Protein AF-A0A421JSY2-F1 (afdb_monomer_lite)

Sequence (257 aa):
MHSVKYENLLPIARLCGLTNFTVLGCNEDKLGALLSIGLNHLPIKTLNIAFRYDIERNLSIRQLQDIFNLMNLTTLEIRFWVRSRYPDHFEQELQDVFSKLTNIKHLSLLSQNIKFGKLMSMLKPNSLHSFQLRIIKFSEVVGTISLEDILKHQEGSLRRLYWGHNKTRKGRVYSLQELDRVIKVECRDDNSQELRDDLTQIRKILRGTRFPQLRQVVLNECCYFIKRHSKENIYVVPCNTIMSTNNNNLLEYNLFV

Structure (mmCIF, N/CA/C/O backbone):
data_AF-A0A421JSY2-F1
#
_entry.id   AF-A0A421JSY2-F1
#
loop_
_atom_site.group_PDB
_atom_site.id
_atom_site.type_symbol
_atom_site.label_atom_id
_atom_site.label_alt_id
_atom_site.label_comp_id
_atom_site.label_asym_id
_atom_site.label_entity_id
_atom_site.label_seq_id
_atom_site.pdbx_PDB_ins_code
_atom_site.Cartn_x
_atom_site.Cartn_y
_atom_site.Cartn_z
_atom_site.occupancy
_atom_site.B_iso_or_equiv
_atom_site.auth_seq_id
_atom_site.auth_comp_id
_atom_site.auth_asym_id
_atom_site.auth_atom_id
_atom_site.pdbx_PDB_model_num
ATOM 1 N N . MET A 1 1 ? 11.745 -18.456 -2.855 1.00 38.53 1 MET A N 1
ATOM 2 C CA . MET A 1 1 ? 11.794 -17.117 -3.484 1.00 38.53 1 MET A CA 1
ATOM 3 C C . MET A 1 1 ? 12.947 -17.132 -4.476 1.00 38.53 1 MET A C 1
ATOM 5 O O . MET A 1 1 ? 14.089 -17.189 -4.043 1.00 38.53 1 MET A O 1
ATOM 9 N N . HIS A 1 2 ? 12.670 -17.210 -5.780 1.00 38.84 2 HIS A N 1
ATOM 10 C CA . HIS A 1 2 ? 13.726 -17.228 -6.799 1.00 38.84 2 HIS A CA 1
ATOM 11 C C . HIS A 1 2 ? 14.173 -15.790 -7.078 1.00 38.84 2 HIS A C 1
ATOM 13 O O . HIS A 1 2 ? 13.364 -14.960 -7.482 1.00 38.84 2 HIS A O 1
ATOM 19 N N . SER A 1 3 ? 15.444 -15.486 -6.812 1.00 42.28 3 SER A N 1
ATOM 20 C CA . SER A 1 3 ? 16.060 -14.214 -7.196 1.00 42.28 3 SER A CA 1
ATOM 21 C C . SER A 1 3 ? 16.607 -14.372 -8.612 1.00 42.28 3 SER A C 1
ATOM 23 O O . SER A 1 3 ? 17.568 -15.113 -8.819 1.00 42.28 3 SER A O 1
ATOM 25 N N . VAL A 1 4 ? 15.963 -13.745 -9.596 1.00 49.72 4 VAL A N 1
ATOM 26 C CA . VAL A 1 4 ? 16.423 -13.794 -10.989 1.00 49.72 4 VAL A CA 1
ATOM 27 C C . VAL A 1 4 ? 17.472 -12.702 -11.185 1.00 49.72 4 VAL A C 1
ATOM 29 O O . VAL A 1 4 ? 17.192 -11.519 -10.987 1.00 49.72 4 VAL A O 1
ATOM 32 N N . LYS A 1 5 ? 18.702 -13.099 -11.534 1.00 56.62 5 LYS A N 1
ATOM 33 C CA . LYS A 1 5 ? 19.749 -12.158 -11.954 1.00 56.62 5 LYS A CA 1
ATOM 34 C C . LYS A 1 5 ? 19.350 -11.520 -13.289 1.00 56.62 5 LYS A C 1
ATOM 36 O O . LYS A 1 5 ? 18.717 -12.170 -14.115 1.00 56.62 5 LYS A O 1
ATOM 41 N N . TYR A 1 6 ? 19.758 -10.270 -13.489 1.00 57.00 6 TYR A N 1
ATOM 42 C CA . TYR A 1 6 ? 19.435 -9.427 -14.651 1.00 57.00 6 TYR A CA 1
ATOM 43 C C . TYR A 1 6 ? 19.705 -10.092 -16.017 1.00 57.00 6 TYR A C 1
ATOM 45 O O . TYR A 1 6 ? 19.029 -9.809 -16.995 1.00 57.00 6 TYR A O 1
ATOM 53 N N . GLU A 1 7 ? 20.635 -11.042 -16.070 1.00 57.69 7 GLU A N 1
ATOM 54 C CA . GLU A 1 7 ? 21.024 -11.770 -17.284 1.00 57.69 7 GLU A CA 1
ATOM 55 C C . GLU A 1 7 ? 20.029 -12.879 -17.699 1.00 57.69 7 GLU A C 1
ATOM 57 O O . GLU A 1 7 ? 20.137 -13.421 -18.792 1.00 57.69 7 GLU A O 1
ATOM 62 N N . ASN A 1 8 ? 19.017 -13.189 -16.876 1.00 64.19 8 ASN A N 1
ATOM 63 C CA . ASN A 1 8 ? 18.051 -14.278 -17.106 1.00 64.19 8 ASN A CA 1
ATOM 64 C C . ASN A 1 8 ? 16.594 -13.787 -17.195 1.00 64.19 8 ASN A C 1
ATOM 66 O O . ASN A 1 8 ? 15.668 -14.473 -16.757 1.00 64.19 8 ASN A O 1
ATOM 70 N N . LEU A 1 9 ? 16.373 -12.587 -17.735 1.00 71.94 9 LEU A N 1
ATOM 71 C CA . LEU A 1 9 ? 15.044 -11.970 -17.797 1.00 71.94 9 LEU A CA 1
ATOM 72 C C . LEU A 1 9 ? 14.119 -12.592 -18.863 1.00 71.94 9 LEU A C 1
ATOM 74 O O . LEU A 1 9 ? 12.922 -12.721 -18.623 1.00 71.94 9 LEU A O 1
ATOM 78 N N . LEU A 1 10 ? 14.651 -13.052 -20.003 1.00 75.88 10 LEU A N 1
ATOM 79 C CA . LEU A 1 10 ? 13.844 -13.624 -21.097 1.00 75.88 10 LEU A CA 1
ATOM 80 C C . LEU A 1 10 ? 13.043 -14.886 -20.708 1.00 75.88 10 LEU A C 1
ATOM 82 O O . LEU A 1 10 ? 11.868 -14.973 -21.070 1.00 75.88 10 LEU A O 1
ATOM 86 N N . PRO A 1 11 ? 13.590 -15.850 -19.938 1.00 83.25 11 PRO A N 1
ATOM 87 C CA . PRO A 1 11 ? 12.810 -16.981 -19.433 1.00 83.25 11 PRO A CA 1
ATOM 88 C C . PRO A 1 11 ? 11.578 -16.591 -18.602 1.00 83.25 11 PRO A C 1
ATOM 90 O O . PRO A 1 11 ? 10.624 -17.367 -18.553 1.00 83.25 11 PRO A O 1
ATOM 93 N N . ILE A 1 12 ? 11.558 -15.403 -17.980 1.00 83.06 12 ILE A N 1
ATOM 94 C CA . ILE A 1 12 ? 10.437 -14.944 -17.142 1.00 83.06 12 ILE A CA 1
ATOM 95 C C . ILE A 1 12 ? 9.153 -14.816 -17.964 1.00 83.06 12 ILE A C 1
ATOM 97 O O . ILE A 1 12 ? 8.088 -15.181 -17.471 1.00 83.06 12 ILE A O 1
ATOM 101 N N . ALA A 1 13 ? 9.253 -14.389 -19.228 1.00 83.19 13 ALA A N 1
ATOM 102 C CA . ALA A 1 13 ? 8.108 -14.252 -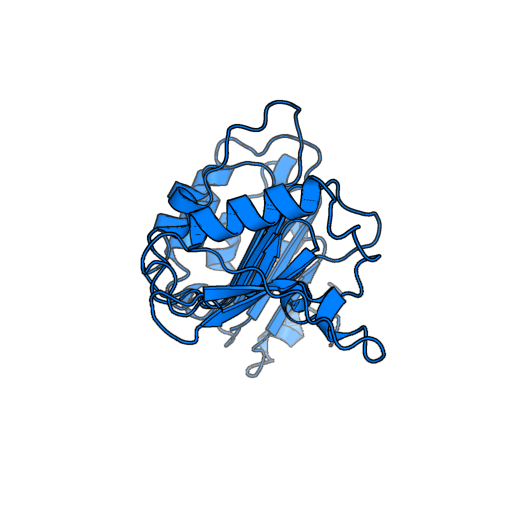20.130 1.00 83.19 13 ALA A CA 1
ATOM 103 C C . ALA A 1 13 ? 7.331 -15.568 -20.323 1.00 83.19 13 ALA A C 1
ATOM 105 O O . ALA A 1 13 ? 6.149 -15.560 -20.654 1.00 83.19 13 ALA A O 1
ATOM 106 N N . ARG A 1 14 ? 7.982 -16.716 -20.094 1.00 86.94 14 ARG A N 1
ATOM 107 C CA . ARG A 1 14 ? 7.380 -18.051 -20.233 1.00 86.94 14 ARG A CA 1
ATOM 108 C C . ARG A 1 14 ? 6.770 -18.578 -18.933 1.00 86.94 14 ARG A C 1
ATOM 110 O O . ARG A 1 14 ? 6.136 -19.630 -18.942 1.00 86.94 14 ARG A O 1
ATOM 117 N N . LEU A 1 15 ? 6.939 -17.873 -17.814 1.00 88.75 15 LEU A N 1
ATOM 118 C CA . LEU A 1 15 ? 6.401 -18.272 -16.515 1.00 88.75 15 LEU A CA 1
ATOM 119 C C . LEU A 1 15 ? 4.924 -17.877 -16.407 1.00 88.75 15 LEU A C 1
ATOM 121 O O . LEU A 1 15 ? 4.554 -16.989 -15.643 1.00 88.75 15 LEU A O 1
ATOM 125 N N . CYS A 1 16 ? 4.056 -18.564 -17.149 1.00 89.00 16 CYS A N 1
ATOM 126 C CA . CYS A 1 16 ? 2.616 -18.290 -17.179 1.00 89.00 16 CYS A CA 1
ATOM 127 C C . CYS A 1 16 ? 1.926 -18.398 -15.804 1.00 89.00 16 CYS A C 1
ATOM 129 O O . CYS A 1 16 ? 0.854 -17.837 -15.620 1.00 89.00 16 CYS A O 1
ATOM 131 N N . GLY A 1 17 ? 2.539 -19.070 -14.822 1.00 91.88 17 GLY A N 1
ATOM 132 C CA . GLY A 1 17 ? 2.073 -19.134 -13.431 1.00 91.88 17 GLY A CA 1
ATOM 133 C C . GLY A 1 17 ? 2.636 -18.048 -12.502 1.00 91.88 17 GLY A C 1
ATOM 134 O O . GLY A 1 17 ? 2.447 -18.131 -11.289 1.00 91.88 17 GLY A O 1
ATOM 135 N N . LEU A 1 18 ? 3.371 -17.057 -13.015 1.00 93.69 18 LEU A N 1
ATOM 136 C CA . LEU A 1 18 ? 4.039 -16.047 -12.195 1.00 93.69 18 LEU A CA 1
ATOM 137 C C . LEU A 1 18 ? 3.039 -15.040 -11.614 1.00 93.69 18 LEU A C 1
ATOM 139 O O . LEU A 1 18 ? 2.649 -14.075 -12.264 1.00 93.69 18 LEU A O 1
ATOM 143 N N . THR A 1 19 ? 2.663 -15.238 -10.351 1.00 95.88 19 THR A N 1
ATOM 144 C CA . THR A 1 19 ? 1.713 -14.358 -9.649 1.00 95.88 19 THR A CA 1
ATOM 145 C C . THR A 1 19 ? 2.369 -13.331 -8.731 1.00 95.88 19 THR A C 1
ATOM 147 O O . THR A 1 19 ? 1.710 -12.381 -8.312 1.00 95.88 19 THR A O 1
ATOM 150 N N . ASN A 1 20 ? 3.640 -13.517 -8.372 1.00 95.56 20 ASN A N 1
ATOM 151 C CA . ASN A 1 20 ? 4.366 -12.640 -7.457 1.00 95.56 20 ASN A CA 1
ATOM 152 C C . ASN A 1 20 ? 5.681 -12.215 -8.104 1.00 95.56 20 ASN A C 1
ATOM 154 O O . ASN A 1 20 ? 6.462 -13.072 -8.516 1.00 95.56 20 ASN A O 1
ATOM 158 N N . PHE A 1 21 ? 5.936 -10.912 -8.153 1.00 94.50 21 PHE A N 1
ATOM 159 C CA . PHE A 1 21 ? 7.133 -10.365 -8.772 1.00 94.50 21 PHE A CA 1
ATOM 160 C C . PHE A 1 21 ? 7.782 -9.307 -7.887 1.00 94.50 21 PHE A C 1
ATOM 162 O O . PHE A 1 21 ? 7.103 -8.443 -7.331 1.00 94.50 21 PHE A O 1
ATOM 169 N N . THR A 1 22 ? 9.107 -9.379 -7.764 1.00 92.94 22 THR A N 1
ATOM 170 C CA . THR A 1 22 ? 9.884 -8.474 -6.916 1.00 92.94 22 THR A CA 1
ATOM 171 C C . THR A 1 22 ? 11.049 -7.891 -7.697 1.00 92.94 22 THR A C 1
ATOM 173 O O . THR A 1 22 ? 11.881 -8.630 -8.216 1.00 92.94 22 THR A O 1
ATOM 176 N N . VAL A 1 23 ? 11.152 -6.564 -7.705 1.00 91.19 23 VAL A N 1
ATOM 177 C CA . VAL A 1 23 ? 12.233 -5.804 -8.333 1.00 91.19 23 VAL A CA 1
ATOM 178 C C . VAL A 1 23 ? 12.920 -4.952 -7.272 1.00 91.19 23 VAL A C 1
ATOM 180 O O . VAL A 1 23 ? 12.333 -4.029 -6.707 1.00 91.19 23 VAL A O 1
ATOM 183 N N . LEU A 1 24 ? 14.185 -5.256 -6.984 1.00 89.06 24 LEU A N 1
ATOM 184 C CA . LEU A 1 24 ? 14.980 -4.523 -5.999 1.00 89.06 24 LEU A CA 1
ATOM 185 C C . LEU A 1 24 ? 16.007 -3.616 -6.677 1.00 89.06 24 LEU A C 1
ATOM 187 O O . LEU A 1 24 ? 16.682 -4.015 -7.632 1.00 89.06 24 LEU A O 1
ATOM 191 N N . GLY A 1 25 ? 16.155 -2.402 -6.140 1.00 85.81 25 GLY A N 1
ATOM 192 C CA . GLY A 1 25 ? 17.081 -1.398 -6.663 1.00 85.81 25 GLY A CA 1
ATOM 193 C C . GLY A 1 25 ? 16.784 -1.068 -8.123 1.00 85.81 25 GLY A C 1
ATOM 194 O O . GLY A 1 25 ? 17.687 -1.159 -8.949 1.00 85.81 25 GLY A O 1
ATOM 195 N N . CYS A 1 26 ? 15.513 -0.818 -8.432 1.00 88.75 26 CYS A N 1
ATOM 196 C CA . CYS A 1 26 ? 15.035 -0.443 -9.750 1.00 88.75 26 CYS A CA 1
ATOM 197 C C . CYS A 1 26 ? 15.599 0.922 -10.151 1.00 88.75 26 CYS A C 1
ATOM 199 O O . CYS A 1 26 ? 15.566 1.859 -9.347 1.00 88.75 26 CYS A O 1
ATOM 201 N N . ASN A 1 27 ? 16.084 0.983 -11.385 1.00 87.69 27 ASN A N 1
ATOM 202 C CA . ASN A 1 27 ? 16.635 2.144 -12.070 1.00 87.69 27 ASN A CA 1
ATOM 203 C C . ASN A 1 27 ? 16.088 2.185 -13.508 1.00 87.69 27 ASN A C 1
ATOM 205 O O . ASN A 1 27 ? 15.301 1.311 -13.882 1.00 87.69 27 ASN A O 1
ATOM 209 N N . GLU A 1 28 ? 16.502 3.174 -14.297 1.00 85.94 28 GLU A N 1
ATOM 210 C CA . GLU A 1 28 ? 16.076 3.336 -15.694 1.00 85.94 28 GLU A CA 1
ATOM 211 C C . GLU A 1 28 ? 16.396 2.106 -16.548 1.00 85.94 28 GLU A C 1
ATOM 213 O O . GLU A 1 28 ? 15.490 1.533 -17.151 1.00 85.94 28 GLU A O 1
ATOM 218 N N . ASP A 1 29 ? 17.641 1.622 -16.495 1.00 86.31 29 ASP A N 1
ATOM 219 C CA . ASP A 1 29 ? 18.073 0.438 -17.248 1.00 86.31 29 ASP A CA 1
ATOM 220 C C . ASP A 1 29 ? 17.197 -0.783 -16.941 1.00 86.31 29 ASP A C 1
ATOM 222 O O . ASP A 1 29 ? 16.758 -1.500 -17.840 1.00 86.31 29 ASP A O 1
ATOM 226 N N . LYS A 1 30 ? 16.886 -1.008 -15.656 1.00 88.06 30 LYS A N 1
ATOM 227 C CA . LYS A 1 30 ? 16.014 -2.107 -15.233 1.00 88.06 30 LYS A CA 1
ATOM 228 C C . LYS A 1 30 ? 14.586 -1.931 -15.709 1.00 88.06 30 LYS A C 1
ATOM 230 O O . LYS A 1 30 ? 13.993 -2.929 -16.097 1.00 88.06 30 LYS A O 1
ATOM 235 N N . LEU A 1 31 ? 14.019 -0.725 -15.680 1.00 89.19 31 LEU A N 1
ATOM 236 C CA . LEU A 1 31 ? 12.679 -0.514 -16.234 1.00 89.19 31 LEU A CA 1
ATOM 237 C C . LEU A 1 31 ? 12.664 -0.798 -17.738 1.00 89.19 31 LEU A C 1
ATOM 239 O O . LEU A 1 31 ? 11.802 -1.547 -18.195 1.00 89.19 31 LEU A O 1
ATOM 243 N N . GLY A 1 32 ? 13.655 -0.294 -18.480 1.00 88.31 32 GLY A N 1
ATOM 244 C CA . GLY A 1 32 ? 13.799 -0.557 -19.912 1.00 88.31 32 GLY A CA 1
ATOM 245 C C . GLY A 1 32 ? 13.939 -2.049 -20.226 1.00 88.31 32 GLY A C 1
ATOM 246 O O . GLY A 1 32 ? 13.273 -2.568 -21.121 1.00 88.31 32 GLY A O 1
ATOM 247 N N . ALA A 1 33 ? 14.734 -2.776 -19.439 1.00 88.88 33 ALA A N 1
ATOM 248 C CA . ALA A 1 33 ? 14.868 -4.221 -19.584 1.00 88.88 33 ALA A CA 1
ATOM 249 C C . ALA A 1 33 ? 13.593 -4.986 -19.211 1.00 88.88 33 ALA A C 1
ATOM 251 O O . ALA A 1 33 ? 13.296 -5.997 -19.833 1.00 88.88 33 ALA A O 1
ATOM 252 N N . LEU A 1 34 ? 12.826 -4.535 -18.213 1.00 91.50 34 LEU A N 1
ATOM 253 C CA . LEU A 1 34 ? 11.559 -5.174 -17.845 1.00 91.50 34 LEU A CA 1
ATOM 254 C C . LEU A 1 34 ? 10.473 -4.949 -18.905 1.00 91.50 34 LEU A C 1
ATOM 256 O O . LEU A 1 34 ? 9.654 -5.842 -19.130 1.00 91.50 34 LEU A O 1
ATOM 260 N N . LEU A 1 35 ? 10.485 -3.790 -19.569 1.00 90.38 35 LEU A N 1
ATOM 261 C CA . LEU A 1 35 ? 9.543 -3.448 -20.634 1.00 90.38 35 LEU A CA 1
ATOM 262 C C . LEU A 1 35 ? 9.610 -4.442 -21.801 1.00 90.38 35 LEU A C 1
ATOM 264 O O . LEU A 1 35 ? 8.575 -4.834 -22.332 1.00 90.38 35 LEU A O 1
ATOM 268 N N . SER A 1 36 ? 10.806 -4.917 -22.156 1.00 88.38 36 SER A N 1
ATOM 269 C CA . SER A 1 36 ? 10.997 -5.847 -23.278 1.00 88.38 36 SER A CA 1
ATOM 270 C C . SER A 1 36 ? 10.576 -7.296 -22.991 1.00 88.38 36 SER A C 1
ATOM 272 O O . SER A 1 36 ? 10.505 -8.102 -23.916 1.00 88.38 36 SER A O 1
ATOM 274 N N . ILE A 1 37 ? 10.265 -7.651 -21.737 1.00 89.38 37 ILE A N 1
ATOM 275 C CA . ILE A 1 37 ? 9.908 -9.028 -21.343 1.00 89.38 37 ILE A CA 1
ATOM 276 C C . ILE A 1 37 ? 8.430 -9.341 -21.628 1.00 89.38 37 ILE A C 1
ATOM 278 O O . ILE A 1 37 ? 8.074 -10.507 -21.788 1.00 89.38 37 ILE A O 1
ATOM 282 N N . GLY A 1 38 ? 7.556 -8.328 -21.661 1.00 89.56 38 GLY A N 1
ATOM 283 C CA . GLY A 1 38 ? 6.105 -8.534 -21.767 1.00 89.56 38 GLY A CA 1
ATOM 284 C C . GLY A 1 38 ? 5.456 -9.010 -20.459 1.00 89.56 38 GLY A C 1
ATOM 285 O O . GLY A 1 38 ? 4.574 -9.869 -20.467 1.00 89.56 38 GLY A O 1
ATOM 286 N N . LEU A 1 39 ? 5.890 -8.473 -19.308 1.00 94.19 39 LEU A N 1
ATOM 287 C CA . LEU A 1 39 ? 5.336 -8.829 -17.986 1.00 94.19 39 LEU A CA 1
ATOM 288 C C . LEU A 1 39 ? 3.853 -8.452 -17.826 1.00 94.19 39 LEU A C 1
ATOM 290 O O . LEU A 1 39 ? 3.163 -9.016 -16.977 1.00 94.19 39 LEU A O 1
ATOM 294 N N . ASN A 1 40 ? 3.344 -7.545 -18.656 1.00 94.19 40 ASN A N 1
ATOM 295 C CA . ASN A 1 40 ? 1.938 -7.158 -18.722 1.00 94.19 40 ASN A CA 1
ATOM 296 C C . ASN A 1 40 ? 1.009 -8.311 -19.154 1.00 94.19 40 ASN A C 1
ATOM 298 O O . ASN A 1 40 ? -0.182 -8.280 -18.843 1.00 94.19 40 ASN A O 1
ATOM 302 N N . HIS A 1 41 ? 1.538 -9.348 -19.806 1.00 92.94 41 HIS A N 1
ATOM 303 C CA . HIS A 1 41 ? 0.788 -10.548 -20.182 1.00 92.94 41 HIS A CA 1
ATOM 304 C C . HIS A 1 41 ? 0.779 -11.631 -19.094 1.00 92.94 41 HIS A C 1
ATOM 306 O O . HIS A 1 41 ? 0.028 -12.601 -19.195 1.00 92.94 41 HIS A O 1
ATOM 312 N N . LEU A 1 42 ? 1.591 -11.484 -18.043 1.00 94.44 42 LEU A N 1
ATOM 313 C CA . LEU A 1 42 ? 1.665 -12.454 -16.955 1.00 94.44 42 LEU A CA 1
ATOM 314 C C . LEU A 1 42 ? 0.595 -12.177 -15.888 1.00 94.44 42 LEU A C 1
ATOM 316 O O . LEU A 1 42 ? 0.238 -11.021 -15.638 1.00 94.44 42 LEU A O 1
ATOM 320 N N . PRO A 1 43 ? 0.093 -13.211 -15.188 1.00 96.19 43 PRO A N 1
ATOM 321 C CA . PRO A 1 43 ? -0.946 -13.055 -14.173 1.00 96.19 43 PRO A CA 1
ATOM 322 C C . PRO A 1 43 ? -0.381 -12.569 -12.827 1.00 96.19 43 PRO A C 1
ATOM 324 O O . PRO A 1 43 ? -0.726 -13.100 -11.767 1.00 96.19 43 PRO A O 1
ATOM 327 N N . ILE A 1 44 ? 0.492 -11.560 -12.851 1.00 97.50 44 ILE A N 1
ATOM 328 C CA . ILE A 1 44 ? 1.094 -10.976 -11.652 1.00 97.50 44 ILE A CA 1
ATOM 329 C C . ILE A 1 44 ? -0.010 -10.294 -10.837 1.00 97.50 44 ILE A C 1
ATOM 331 O O . ILE A 1 44 ? -0.694 -9.394 -11.317 1.00 97.50 44 ILE A O 1
ATOM 335 N N . LYS A 1 45 ? -0.172 -10.730 -9.585 1.00 98.19 45 LYS A N 1
ATOM 336 C CA . LYS A 1 45 ? -1.129 -10.189 -8.605 1.00 98.19 45 LYS A CA 1
ATOM 337 C C . LYS A 1 45 ? -0.441 -9.432 -7.473 1.00 98.19 45 LYS A C 1
ATOM 339 O O . LYS A 1 45 ? -1.058 -8.568 -6.852 1.00 98.19 45 LYS A O 1
ATOM 344 N N . THR A 1 46 ? 0.821 -9.756 -7.206 1.00 97.75 46 THR A N 1
ATOM 345 C CA . THR A 1 46 ? 1.646 -9.111 -6.183 1.00 97.75 46 THR A CA 1
ATOM 346 C C . THR A 1 46 ? 2.890 -8.532 -6.827 1.00 97.75 46 THR A C 1
ATOM 348 O O . THR A 1 46 ? 3.708 -9.280 -7.366 1.00 97.75 46 THR A O 1
ATOM 351 N N . LEU A 1 47 ? 3.059 -7.219 -6.716 1.00 97.31 47 LEU A N 1
ATOM 352 C CA . LEU A 1 47 ? 4.253 -6.518 -7.170 1.00 97.31 47 LEU A CA 1
ATOM 353 C C . LEU A 1 47 ? 4.954 -5.855 -5.983 1.00 97.31 47 LEU A C 1
ATOM 355 O O . LEU A 1 47 ? 4.339 -5.076 -5.260 1.00 97.31 47 LEU A O 1
ATOM 359 N N . ASN A 1 48 ? 6.243 -6.137 -5.801 1.00 95.81 48 ASN A N 1
ATOM 360 C CA . ASN A 1 48 ? 7.117 -5.407 -4.884 1.00 95.81 48 ASN A CA 1
ATOM 361 C C . ASN A 1 48 ? 8.231 -4.735 -5.676 1.00 95.81 48 ASN A C 1
ATOM 363 O O . ASN A 1 48 ? 9.080 -5.414 -6.246 1.00 95.81 48 ASN A O 1
ATOM 367 N N . ILE A 1 49 ? 8.256 -3.411 -5.699 1.00 94.19 49 ILE A N 1
ATOM 368 C CA . ILE A 1 49 ? 9.260 -2.648 -6.428 1.00 94.19 49 ILE A CA 1
ATOM 369 C C . ILE A 1 49 ? 9.926 -1.621 -5.519 1.00 94.19 49 ILE A C 1
ATOM 371 O O . ILE A 1 49 ? 9.279 -0.856 -4.805 1.00 94.19 49 ILE A O 1
ATOM 375 N N . ALA A 1 50 ? 11.255 -1.616 -5.520 1.00 91.62 50 ALA A N 1
ATOM 376 C CA . ALA A 1 50 ? 12.053 -0.678 -4.747 1.00 91.62 50 ALA A CA 1
ATOM 377 C C . ALA A 1 50 ? 12.981 0.109 -5.664 1.00 91.62 50 ALA A C 1
ATOM 379 O O . ALA A 1 50 ? 13.937 -0.454 -6.189 1.00 91.62 50 ALA A O 1
ATOM 380 N N . PHE A 1 51 ? 12.731 1.405 -5.798 1.00 89.25 51 PHE A N 1
ATOM 381 C CA . PHE A 1 51 ? 13.568 2.351 -6.525 1.00 89.25 51 PHE A CA 1
ATOM 382 C C . PHE A 1 51 ? 14.709 2.841 -5.643 1.00 89.25 51 PHE A C 1
ATOM 384 O O . PHE A 1 51 ? 14.515 3.098 -4.450 1.00 89.25 51 PHE A O 1
ATOM 391 N N . ARG A 1 52 ? 15.901 2.976 -6.224 1.00 80.88 52 ARG A N 1
ATOM 392 C CA . ARG A 1 52 ? 17.098 3.430 -5.511 1.00 80.88 52 ARG A CA 1
ATOM 393 C C . ARG A 1 52 ? 17.667 4.660 -6.197 1.00 80.88 52 ARG A C 1
ATOM 395 O O . ARG A 1 52 ? 18.180 4.503 -7.282 1.00 80.88 52 ARG A O 1
ATOM 402 N N . TYR A 1 53 ? 17.645 5.820 -5.541 1.00 71.00 53 TYR A N 1
ATOM 403 C CA . TYR A 1 53 ? 18.331 7.076 -5.911 1.00 71.00 53 TYR A CA 1
ATOM 404 C C . TYR A 1 53 ? 18.066 7.657 -7.320 1.00 71.00 53 TYR A C 1
ATOM 406 O O . TYR A 1 53 ? 18.352 8.825 -7.542 1.00 71.00 53 TYR A O 1
ATOM 414 N N . ASP A 1 54 ? 17.474 6.905 -8.248 1.00 66.69 54 ASP A N 1
ATOM 415 C CA . ASP A 1 54 ? 17.356 7.282 -9.660 1.00 66.69 54 ASP A CA 1
ATOM 416 C C . ASP A 1 54 ? 16.087 8.074 -9.975 1.00 66.69 54 ASP A C 1
ATOM 418 O O . ASP A 1 54 ? 16.017 8.740 -11.000 1.00 66.69 54 ASP A O 1
ATOM 422 N N . ILE A 1 55 ? 15.108 8.106 -9.066 1.00 64.75 55 ILE A N 1
ATOM 423 C CA . ILE A 1 55 ? 13.954 9.018 -9.198 1.00 64.75 55 ILE A CA 1
ATOM 424 C C . ILE A 1 55 ? 14.408 10.478 -9.207 1.00 64.75 55 ILE A C 1
ATOM 426 O O . ILE A 1 55 ? 13.802 11.317 -9.860 1.00 64.75 55 ILE A O 1
ATOM 430 N N . GLU A 1 56 ? 15.527 10.770 -8.552 1.00 63.84 56 GLU A N 1
ATOM 431 C CA . GLU A 1 56 ? 16.158 12.091 -8.546 1.00 63.84 56 GLU A CA 1
ATOM 432 C C . GLU A 1 56 ? 16.701 12.487 -9.928 1.00 63.84 56 GLU A C 1
ATOM 434 O O . GLU A 1 56 ? 16.965 13.657 -10.179 1.00 63.84 56 GLU A O 1
ATOM 439 N N . ARG A 1 57 ? 16.854 11.516 -10.836 1.00 72.88 57 ARG A N 1
ATOM 440 C CA . ARG A 1 57 ? 17.362 11.690 -12.201 1.00 72.88 57 ARG A CA 1
ATOM 441 C C . ARG A 1 57 ? 16.244 11.711 -13.248 1.00 72.88 57 ARG A C 1
ATOM 443 O O . ARG A 1 57 ? 16.498 11.393 -14.401 1.00 72.88 57 ARG A O 1
ATOM 450 N N . ASN A 1 58 ? 15.023 12.091 -12.858 1.00 75.25 58 ASN A N 1
ATOM 451 C CA . ASN A 1 58 ? 13.830 12.111 -13.720 1.00 75.25 58 ASN A CA 1
ATOM 452 C C . ASN A 1 58 ? 13.393 10.729 -14.240 1.00 75.25 58 ASN A C 1
ATOM 454 O O . ASN A 1 58 ? 12.824 10.623 -15.325 1.00 75.25 58 ASN A O 1
ATOM 458 N N . LEU A 1 59 ? 13.624 9.663 -13.465 1.00 83.44 59 LEU A N 1
ATOM 459 C CA . LEU A 1 59 ? 13.056 8.353 -13.777 1.00 83.44 59 LEU A CA 1
ATOM 460 C C . LEU A 1 59 ? 11.523 8.423 -13.769 1.00 83.44 59 LEU A C 1
ATOM 462 O O . LEU A 1 59 ? 10.924 8.663 -12.717 1.00 83.44 59 LEU A O 1
ATOM 466 N N . SER A 1 60 ? 10.904 8.137 -14.914 1.00 88.44 60 SER A N 1
ATOM 467 C CA . SER A 1 60 ? 9.448 8.106 -15.026 1.00 88.44 60 SER A CA 1
ATOM 468 C C . SER A 1 60 ? 8.881 6.814 -14.438 1.00 88.44 60 SER A C 1
ATOM 470 O O . SER A 1 60 ? 9.081 5.716 -14.963 1.00 88.44 60 SER A O 1
ATOM 472 N N . ILE A 1 61 ? 8.116 6.932 -13.354 1.00 91.75 61 ILE A N 1
ATOM 473 C CA . ILE A 1 61 ? 7.401 5.798 -12.750 1.00 91.75 61 ILE A CA 1
ATOM 474 C C . ILE A 1 61 ? 6.157 5.414 -13.558 1.00 91.75 61 ILE A C 1
ATOM 476 O O . ILE A 1 61 ? 5.586 4.342 -13.342 1.00 91.75 61 ILE A O 1
ATOM 480 N N . ARG A 1 62 ? 5.744 6.255 -14.514 1.00 91.88 62 ARG A N 1
ATOM 481 C CA . ARG A 1 62 ? 4.622 5.974 -15.415 1.00 91.88 62 ARG A CA 1
ATOM 482 C C . ARG A 1 62 ? 4.843 4.706 -16.242 1.00 91.88 62 ARG A C 1
ATOM 484 O O . ARG A 1 62 ? 3.878 3.986 -16.485 1.00 91.88 62 ARG A O 1
ATOM 491 N N . GLN A 1 63 ? 6.099 4.379 -16.563 1.00 92.38 63 GLN A N 1
ATOM 492 C CA . GLN A 1 63 ? 6.483 3.164 -17.298 1.00 92.38 63 GLN A CA 1
ATOM 493 C C . GLN A 1 63 ? 5.985 1.865 -16.644 1.00 92.38 63 GLN A C 1
ATOM 495 O O . GLN A 1 63 ? 5.833 0.848 -17.317 1.00 92.38 63 GLN A O 1
ATOM 500 N N . LEU A 1 64 ? 5.673 1.870 -15.341 1.00 95.62 64 LEU A N 1
ATOM 501 C CA . LEU A 1 64 ? 5.080 0.705 -14.677 1.00 95.62 64 LEU A CA 1
ATOM 502 C C . LEU A 1 64 ? 3.750 0.268 -15.303 1.00 95.62 64 LEU A C 1
ATOM 504 O O . LEU A 1 64 ? 3.415 -0.911 -15.215 1.00 95.62 64 LEU A O 1
ATOM 508 N N . GLN A 1 65 ? 3.013 1.192 -15.925 1.00 95.12 65 GLN A N 1
ATOM 509 C CA . GLN A 1 65 ? 1.758 0.902 -16.624 1.00 95.12 65 GLN A CA 1
ATOM 510 C C . GLN A 1 65 ? 1.978 0.089 -17.902 1.00 95.12 65 GLN A C 1
ATOM 512 O O . GLN A 1 65 ? 1.122 -0.712 -18.268 1.00 95.12 65 GLN A O 1
ATOM 517 N N . ASP A 1 66 ? 3.124 0.281 -18.552 1.00 94.56 66 ASP A N 1
ATOM 518 C CA . ASP A 1 66 ? 3.481 -0.414 -19.787 1.00 94.56 66 ASP A CA 1
ATOM 519 C C . ASP A 1 66 ? 4.139 -1.765 -19.479 1.00 94.56 66 ASP A C 1
ATOM 521 O O . ASP A 1 66 ? 3.930 -2.752 -20.183 1.00 94.56 66 ASP A O 1
ATOM 525 N N . ILE A 1 67 ? 4.892 -1.828 -18.375 1.00 96.06 67 ILE A N 1
ATOM 526 C CA . ILE A 1 67 ? 5.586 -3.039 -17.929 1.00 96.06 67 ILE A CA 1
ATOM 527 C C . ILE A 1 67 ? 4.613 -4.040 -17.296 1.00 96.06 67 ILE A C 1
ATOM 529 O O . ILE A 1 67 ? 4.728 -5.237 -17.540 1.00 96.06 67 ILE A O 1
ATOM 533 N N . PHE A 1 68 ? 3.664 -3.588 -16.472 1.00 97.06 68 PHE A N 1
ATOM 534 C CA . PHE A 1 68 ? 2.791 -4.463 -15.687 1.00 97.06 68 PHE A CA 1
ATOM 535 C C . PHE A 1 68 ? 1.314 -4.201 -15.970 1.00 97.06 68 PHE A C 1
ATOM 537 O O . PHE A 1 68 ? 0.872 -3.060 -16.079 1.00 97.06 68 PHE A O 1
ATOM 544 N N . ASN A 1 69 ? 0.499 -5.258 -15.948 1.00 97.31 69 ASN A N 1
ATOM 545 C CA . ASN A 1 69 ? -0.952 -5.104 -15.924 1.00 97.31 69 ASN A CA 1
ATOM 546 C C . ASN A 1 69 ? -1.414 -4.697 -14.516 1.00 97.31 69 ASN A C 1
ATOM 548 O O . ASN A 1 69 ? -1.780 -5.534 -13.688 1.00 97.31 69 ASN A O 1
ATOM 552 N N . LEU A 1 70 ? -1.388 -3.390 -14.248 1.00 98.06 70 LEU A N 1
ATOM 553 C CA . LEU A 1 70 ? -1.712 -2.820 -12.938 1.00 98.06 70 LEU A CA 1
ATOM 554 C C . LEU A 1 70 ? -3.139 -3.130 -12.469 1.00 98.06 70 LEU A C 1
ATOM 556 O O . LEU A 1 70 ? -3.370 -3.252 -11.267 1.00 98.06 70 LEU A O 1
ATOM 560 N N . MET A 1 71 ? -4.079 -3.320 -13.398 1.00 97.69 71 MET A N 1
ATOM 561 C CA . MET A 1 71 ? -5.454 -3.694 -13.060 1.00 97.69 71 MET A CA 1
ATOM 562 C C . MET A 1 71 ? -5.525 -5.089 -12.437 1.00 97.69 71 MET A C 1
ATOM 564 O O . MET A 1 71 ? -6.448 -5.367 -11.681 1.00 97.69 71 MET A O 1
ATOM 568 N N . ASN A 1 72 ? -4.569 -5.975 -12.718 1.00 97.38 72 ASN A N 1
ATOM 569 C CA . ASN A 1 72 ? -4.562 -7.336 -12.180 1.00 97.38 72 ASN A CA 1
ATOM 570 C C . ASN A 1 72 ? -3.963 -7.418 -10.763 1.00 97.38 72 ASN A C 1
ATOM 572 O O . ASN A 1 72 ? -4.101 -8.437 -10.080 1.00 97.38 72 ASN A O 1
ATOM 576 N N . LEU A 1 73 ? -3.306 -6.347 -10.302 1.00 98.56 73 LEU A N 1
ATOM 577 C CA . LEU A 1 73 ? -2.652 -6.314 -9.000 1.00 98.56 73 LEU A CA 1
ATOM 578 C C . LEU A 1 73 ? -3.676 -6.273 -7.863 1.00 98.56 73 LEU A C 1
ATOM 580 O O . LEU A 1 73 ? -4.517 -5.380 -7.770 1.00 98.56 73 LEU A O 1
ATOM 584 N N . THR A 1 74 ? -3.538 -7.217 -6.937 1.00 98.56 74 THR A N 1
ATOM 585 C CA . THR A 1 74 ? -4.219 -7.204 -5.637 1.00 98.56 74 THR A CA 1
ATOM 586 C C . THR A 1 74 ? -3.314 -6.691 -4.521 1.00 98.56 74 THR A C 1
ATOM 588 O O . THR A 1 74 ? -3.813 -6.213 -3.500 1.00 98.56 74 THR A O 1
ATOM 591 N N . THR A 1 75 ? -1.995 -6.768 -4.718 1.00 98.56 75 THR A N 1
ATOM 592 C CA . THR A 1 75 ? -0.979 -6.312 -3.768 1.00 98.56 75 THR A CA 1
ATOM 593 C C . THR A 1 75 ? 0.092 -5.493 -4.481 1.00 98.56 75 THR A C 1
ATOM 595 O O . THR A 1 75 ? 0.684 -5.957 -5.456 1.00 98.56 75 THR A O 1
ATOM 598 N N . LEU A 1 76 ? 0.380 -4.303 -3.960 1.00 98.00 76 LEU A N 1
ATOM 599 C CA . LEU A 1 76 ? 1.449 -3.431 -4.434 1.00 98.00 76 LEU A CA 1
ATOM 600 C C . LEU A 1 76 ? 2.274 -2.955 -3.243 1.00 98.00 76 LEU A C 1
ATOM 602 O O . LEU A 1 76 ? 1.749 -2.341 -2.315 1.00 98.00 76 LEU A O 1
ATOM 606 N N . GLU A 1 77 ? 3.575 -3.198 -3.300 1.00 96.94 77 GLU A N 1
ATOM 607 C CA . GLU A 1 77 ? 4.554 -2.565 -2.431 1.00 96.94 77 GLU A CA 1
ATOM 608 C C . GLU A 1 77 ? 5.496 -1.723 -3.279 1.00 96.94 77 GLU A C 1
ATOM 610 O O . GLU A 1 77 ? 6.198 -2.250 -4.141 1.00 96.94 77 GLU A O 1
ATOM 615 N N . ILE A 1 78 ? 5.530 -0.420 -3.025 1.00 94.88 78 ILE A N 1
ATOM 616 C CA . ILE A 1 78 ? 6.409 0.505 -3.730 1.00 94.88 78 ILE A CA 1
ATOM 617 C C . ILE A 1 78 ? 7.258 1.287 -2.734 1.00 94.88 78 ILE A C 1
ATOM 619 O O . ILE A 1 78 ? 6.767 1.858 -1.755 1.00 94.88 78 ILE A O 1
ATOM 623 N N . ARG A 1 79 ? 8.572 1.265 -2.956 1.00 92.06 79 ARG A N 1
ATOM 624 C CA . ARG A 1 79 ? 9.551 1.892 -2.069 1.00 92.06 79 ARG A CA 1
ATOM 625 C C . ARG A 1 79 ? 10.426 2.849 -2.847 1.00 92.06 79 ARG A C 1
ATOM 627 O O . ARG A 1 79 ? 11.092 2.450 -3.796 1.00 92.06 79 ARG A O 1
ATOM 634 N N . PHE A 1 80 ? 10.463 4.089 -2.393 1.00 90.19 80 PHE A N 1
ATOM 635 C CA . PHE A 1 80 ? 11.227 5.160 -3.003 1.00 90.19 80 PHE A CA 1
ATOM 636 C C . PHE A 1 80 ? 12.373 5.566 -2.081 1.00 90.19 80 PHE A C 1
ATOM 638 O O . PHE A 1 80 ? 12.206 6.385 -1.179 1.00 90.19 80 PHE A O 1
ATOM 645 N N . TRP A 1 81 ? 13.553 4.982 -2.294 1.00 82.94 81 TRP A N 1
ATOM 646 C CA . TRP A 1 81 ? 14.755 5.343 -1.545 1.00 82.94 81 TRP A CA 1
ATOM 647 C C . TRP A 1 81 ? 15.433 6.541 -2.200 1.00 82.94 81 TRP A C 1
ATOM 649 O O . TRP A 1 81 ? 16.278 6.376 -3.078 1.00 82.94 81 TRP A O 1
ATOM 659 N N . VAL A 1 82 ? 15.055 7.737 -1.762 1.00 77.00 82 VAL A N 1
ATOM 660 C CA . VAL A 1 82 ? 15.577 9.009 -2.274 1.00 77.00 82 VAL A CA 1
ATOM 661 C C . VAL A 1 82 ? 16.236 9.826 -1.163 1.00 77.00 82 VAL A C 1
ATOM 663 O O . VAL A 1 82 ? 15.779 9.842 -0.019 1.00 77.00 82 VAL A O 1
ATOM 666 N N . ARG A 1 83 ? 17.343 10.470 -1.516 1.00 76.12 83 ARG A N 1
ATOM 667 C CA . ARG A 1 83 ? 18.134 11.427 -0.744 1.00 76.12 83 ARG A CA 1
ATOM 668 C C . ARG A 1 83 ? 17.845 12.874 -1.122 1.00 76.12 83 ARG A C 1
ATOM 670 O O . ARG A 1 83 ? 18.320 13.734 -0.395 1.00 76.12 83 ARG A O 1
ATOM 677 N N . SER A 1 84 ? 17.126 13.144 -2.210 1.00 82.06 84 SER A N 1
ATOM 678 C CA . SER A 1 84 ? 16.735 14.497 -2.623 1.00 82.06 84 SER A CA 1
ATOM 679 C C . SER A 1 84 ? 15.243 14.599 -2.957 1.00 82.06 84 SER A C 1
ATOM 681 O O . SER A 1 84 ? 14.520 13.601 -2.911 1.00 82.06 84 SER A O 1
ATOM 683 N N . ARG A 1 85 ? 14.756 15.821 -3.204 1.00 84.50 85 ARG A N 1
ATOM 684 C CA . ARG A 1 85 ? 13.344 16.101 -3.501 1.00 84.50 85 ARG A CA 1
ATOM 685 C C . ARG A 1 85 ? 12.910 15.379 -4.782 1.00 84.50 85 ARG A C 1
ATOM 687 O O . ARG A 1 85 ? 13.674 15.298 -5.737 1.00 84.50 85 ARG A O 1
ATOM 694 N N . TYR A 1 86 ? 11.667 14.903 -4.812 1.00 88.50 86 TYR A N 1
ATOM 695 C CA . TYR A 1 86 ? 11.090 14.343 -6.033 1.00 88.50 86 TYR A CA 1
ATOM 696 C C . TYR A 1 86 ? 10.975 15.384 -7.161 1.00 88.50 86 TYR A C 1
ATOM 698 O O . TYR A 1 86 ? 10.699 16.553 -6.869 1.00 88.50 86 TYR A O 1
ATOM 706 N N . PRO A 1 87 ? 11.113 14.965 -8.433 1.00 88.12 87 PRO A N 1
ATOM 707 C CA . PRO A 1 87 ? 10.784 15.810 -9.577 1.00 88.12 87 PRO A CA 1
ATOM 708 C C . PRO A 1 87 ? 9.335 16.312 -9.529 1.00 88.12 87 PRO A C 1
ATOM 710 O O . PRO A 1 87 ? 8.451 15.619 -9.025 1.00 88.12 87 PRO A O 1
ATOM 713 N N . ASP A 1 88 ? 9.059 17.480 -10.113 1.00 88.50 88 ASP A N 1
ATOM 714 C CA . ASP A 1 88 ? 7.729 18.111 -10.034 1.00 88.50 88 ASP A CA 1
ATOM 715 C C . ASP A 1 88 ? 6.604 17.270 -10.667 1.00 88.50 88 ASP A C 1
ATOM 717 O O . ASP A 1 88 ? 5.453 17.332 -10.233 1.00 88.50 88 ASP A O 1
ATOM 721 N N . HIS A 1 89 ? 6.929 16.432 -11.654 1.00 90.25 89 HIS A N 1
ATOM 722 C CA . HIS A 1 89 ? 5.978 15.533 -12.315 1.00 90.25 89 HIS A CA 1
ATOM 723 C C . HIS A 1 89 ? 5.689 14.247 -11.519 1.00 90.25 89 HIS A C 1
ATOM 725 O O . HIS A 1 89 ? 4.715 13.555 -11.813 1.00 90.25 89 HIS A O 1
ATOM 731 N N . PHE A 1 90 ? 6.483 13.930 -10.491 1.00 91.25 90 PHE A N 1
ATOM 732 C CA . PHE A 1 90 ? 6.427 12.648 -9.782 1.00 91.25 90 PHE A CA 1
ATOM 733 C C . PHE A 1 90 ? 5.051 12.348 -9.175 1.00 91.25 90 PHE A C 1
ATOM 735 O O . PHE A 1 90 ? 4.522 11.249 -9.335 1.00 91.25 90 PHE A O 1
ATOM 742 N N . GLU A 1 91 ? 4.433 13.323 -8.497 1.00 92.50 91 GLU A N 1
ATOM 743 C CA . GLU A 1 91 ? 3.109 13.116 -7.896 1.00 92.50 91 GLU A CA 1
ATOM 744 C C . GLU A 1 91 ? 2.026 12.863 -8.949 1.00 92.50 91 GLU A C 1
ATOM 746 O O . GLU A 1 91 ? 1.063 12.147 -8.663 1.00 92.50 91 GLU A O 1
ATOM 751 N N . GLN A 1 92 ? 2.152 13.462 -10.137 1.00 95.00 92 GLN A N 1
ATOM 752 C CA . GLN A 1 92 ? 1.201 13.257 -11.225 1.00 95.00 92 GLN A CA 1
ATOM 753 C C . GLN A 1 92 ? 1.358 11.858 -11.817 1.00 95.00 92 GLN A C 1
ATOM 755 O O . GLN A 1 92 ? 0.371 11.143 -11.947 1.00 95.00 92 GLN A O 1
ATOM 760 N N . GLU A 1 93 ? 2.587 11.415 -12.079 1.00 95.25 93 GLU A N 1
ATOM 761 C CA . GLU A 1 93 ? 2.816 10.053 -12.566 1.00 95.25 93 GLU A CA 1
ATOM 762 C C . GLU A 1 93 ? 2.350 8.994 -11.559 1.00 95.25 93 GLU A C 1
ATOM 764 O O . GLU A 1 93 ? 1.792 7.964 -11.940 1.00 95.25 93 GLU A O 1
ATOM 769 N N . LEU A 1 94 ? 2.525 9.252 -10.259 1.00 95.25 94 LEU A N 1
ATOM 770 C CA . LEU A 1 94 ? 2.054 8.348 -9.214 1.00 95.25 94 LEU A CA 1
ATOM 771 C C . LEU A 1 94 ? 0.521 8.27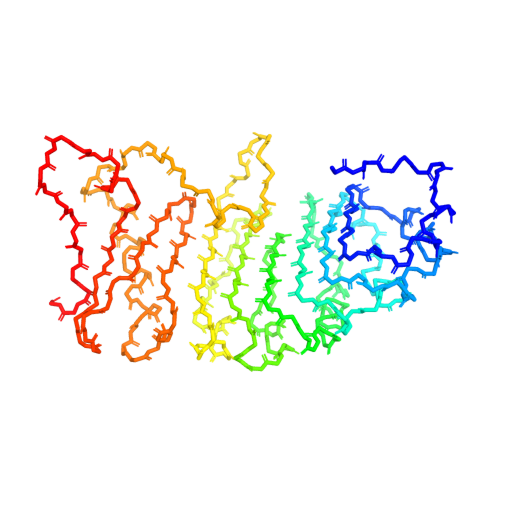4 -9.189 1.00 95.25 94 LEU A C 1
ATOM 773 O O . LEU A 1 94 ? -0.032 7.190 -9.009 1.00 95.25 94 LEU A O 1
ATOM 777 N N . GLN A 1 95 ? -0.166 9.401 -9.409 1.00 96.19 95 GLN A N 1
ATOM 778 C CA . GLN A 1 95 ? -1.623 9.422 -9.578 1.00 96.19 95 GLN A CA 1
ATOM 779 C C . GLN A 1 95 ? -2.051 8.613 -10.802 1.00 96.19 95 GLN A C 1
ATOM 781 O O . GLN A 1 95 ? -2.981 7.814 -10.693 1.00 96.19 95 GLN A O 1
ATOM 786 N N . ASP A 1 96 ? -1.350 8.753 -11.929 1.00 96.19 96 ASP A N 1
ATOM 787 C CA . ASP A 1 96 ? -1.649 7.990 -13.140 1.00 96.19 96 ASP A CA 1
ATOM 788 C C . ASP A 1 96 ? -1.515 6.482 -12.869 1.00 96.19 96 ASP A C 1
ATOM 790 O O . ASP A 1 96 ? -2.419 5.714 -13.201 1.00 96.19 96 ASP A O 1
ATOM 794 N N . VAL A 1 97 ? -0.439 6.050 -12.195 1.00 97.25 97 VAL A N 1
ATOM 795 C CA . VAL A 1 97 ? -0.241 4.646 -11.784 1.00 97.25 97 VAL A CA 1
ATOM 796 C C . VAL A 1 97 ? -1.373 4.183 -10.862 1.00 97.25 97 VAL A C 1
ATOM 798 O O . VAL A 1 97 ? -1.961 3.126 -11.091 1.00 97.25 97 VAL A O 1
ATOM 801 N N . PHE A 1 98 ? -1.723 4.972 -9.843 1.00 97.62 98 PHE A N 1
ATOM 802 C CA . PHE A 1 98 ? -2.750 4.602 -8.864 1.00 97.62 98 PHE A CA 1
ATOM 803 C C . PHE A 1 98 ? -4.155 4.541 -9.462 1.00 97.62 98 PHE A C 1
ATOM 805 O O . PHE A 1 98 ? -4.946 3.694 -9.052 1.00 97.62 98 PHE A O 1
ATOM 812 N N . SER A 1 99 ? -4.450 5.361 -10.473 1.00 97.31 99 SER A N 1
ATOM 813 C CA . SER A 1 99 ? -5.732 5.326 -11.188 1.00 97.31 99 SER A CA 1
ATOM 814 C C . SER A 1 99 ? -6.009 3.977 -11.870 1.00 97.31 99 SER A C 1
ATOM 816 O O . SER A 1 99 ? -7.162 3.632 -12.126 1.00 97.31 99 SER A O 1
ATOM 818 N N . LYS A 1 100 ? -4.962 3.186 -12.149 1.00 98.00 100 LYS A N 1
ATOM 819 C CA . LYS A 1 100 ? -5.064 1.860 -12.778 1.00 98.00 100 LYS A CA 1
ATOM 820 C C . LYS A 1 100 ? -5.167 0.708 -11.774 1.00 98.00 100 LYS A C 1
ATOM 822 O O . LYS A 1 100 ? -5.420 -0.422 -12.184 1.00 98.00 100 LYS A O 1
ATOM 827 N N . LEU A 1 101 ? -5.003 0.960 -10.474 1.00 98.06 101 LEU A N 1
ATOM 828 C CA . LEU A 1 101 ? -5.020 -0.057 -9.413 1.00 98.06 101 LEU A CA 1
ATOM 829 C C . LEU A 1 101 ? -6.452 -0.441 -8.999 1.00 98.06 101 LEU A C 1
ATOM 831 O O . LEU A 1 101 ? -6.836 -0.351 -7.834 1.00 98.06 101 LEU A O 1
ATOM 835 N N . THR A 1 102 ? -7.275 -0.876 -9.951 1.00 97.19 102 THR A N 1
ATOM 836 C CA . THR A 1 102 ? -8.722 -1.076 -9.745 1.00 97.19 102 THR A CA 1
ATOM 837 C C . THR A 1 102 ? -9.076 -2.246 -8.820 1.00 97.19 102 THR A C 1
ATOM 839 O O . THR A 1 102 ? -10.169 -2.262 -8.253 1.00 97.19 102 THR A O 1
ATOM 842 N N . ASN A 1 103 ? -8.169 -3.215 -8.653 1.00 98.12 103 ASN A N 1
ATOM 843 C CA . ASN A 1 103 ? -8.371 -4.434 -7.858 1.00 98.12 103 ASN A CA 1
ATOM 844 C C . ASN A 1 103 ? -7.494 -4.508 -6.596 1.00 98.12 103 ASN A C 1
ATOM 846 O O . ASN A 1 103 ? -7.432 -5.558 -5.944 1.00 98.12 103 ASN A O 1
ATOM 850 N N . ILE A 1 104 ? -6.820 -3.411 -6.241 1.00 98.38 104 ILE A N 1
ATOM 851 C CA . ILE A 1 104 ? -5.877 -3.393 -5.126 1.00 98.38 104 ILE A CA 1
ATOM 852 C C . ILE A 1 104 ? -6.587 -3.630 -3.788 1.00 98.38 104 ILE A C 1
ATOM 854 O O . ILE A 1 104 ? -7.619 -3.036 -3.488 1.00 98.38 104 ILE A O 1
ATOM 858 N N . LYS A 1 105 ? -6.012 -4.509 -2.966 1.00 98.56 105 LYS A N 1
ATOM 859 C CA . LYS A 1 105 ? -6.486 -4.827 -1.607 1.00 98.56 105 LYS A CA 1
ATOM 860 C C . LYS A 1 105 ? -5.422 -4.552 -0.554 1.00 98.56 105 LYS A C 1
ATOM 862 O O . LYS A 1 105 ? -5.751 -4.275 0.600 1.00 98.56 105 LYS A O 1
ATOM 867 N N . HIS A 1 106 ? -4.153 -4.652 -0.931 1.00 98.38 106 HIS A N 1
ATOM 868 C CA . HIS A 1 106 ? -3.029 -4.453 -0.030 1.00 98.38 106 HIS A CA 1
ATOM 869 C C . HIS A 1 106 ? -2.036 -3.486 -0.661 1.00 98.38 106 HIS A C 1
ATOM 871 O O . HIS A 1 106 ? -1.500 -3.751 -1.734 1.00 98.38 106 HIS A O 1
ATOM 877 N N . LEU A 1 107 ? -1.798 -2.367 0.011 1.00 97.88 107 LEU A N 1
ATOM 878 C CA . LEU A 1 107 ? -0.920 -1.319 -0.486 1.00 97.88 107 LEU A CA 1
ATOM 879 C C . LEU A 1 107 ? 0.131 -0.978 0.565 1.00 97.88 107 LEU A C 1
ATOM 881 O O . LEU A 1 107 ? -0.211 -0.695 1.712 1.00 97.88 107 LEU A O 1
ATOM 885 N N . SER A 1 108 ? 1.397 -0.976 0.160 1.00 96.69 108 SER A N 1
ATOM 886 C CA . SER A 1 108 ? 2.508 -0.447 0.944 1.00 96.69 108 SER A CA 1
ATOM 887 C C . SER A 1 108 ? 3.254 0.614 0.160 1.00 96.69 108 SER A C 1
ATOM 889 O O . SER A 1 108 ? 3.667 0.386 -0.977 1.00 96.69 108 SER A O 1
ATOM 891 N N . LEU A 1 109 ? 3.414 1.776 0.781 1.00 94.81 109 LEU A N 1
ATOM 892 C CA . LEU A 1 109 ? 4.084 2.929 0.213 1.00 94.81 109 LEU A CA 1
ATOM 893 C C . LEU A 1 109 ? 5.144 3.432 1.190 1.00 94.81 109 LEU A C 1
ATOM 895 O O . LEU A 1 109 ? 4.853 3.782 2.336 1.00 94.81 109 LEU A O 1
ATOM 899 N N . LEU A 1 110 ? 6.383 3.484 0.714 1.00 92.00 110 LEU A N 1
ATOM 900 C CA . LEU A 1 110 ? 7.496 4.122 1.403 1.00 92.00 110 LEU A CA 1
ATOM 901 C C . LEU A 1 110 ? 7.989 5.276 0.533 1.00 92.00 110 LEU A C 1
ATOM 903 O O . LEU A 1 110 ? 8.523 5.044 -0.550 1.00 92.00 110 LEU A O 1
ATOM 907 N N . SER A 1 111 ? 7.772 6.507 0.991 1.00 90.31 111 SER A N 1
ATOM 908 C CA . SER A 1 111 ? 7.947 7.730 0.196 1.00 90.31 111 SER A CA 1
ATOM 909 C C . SER A 1 111 ? 8.329 8.916 1.082 1.00 90.31 111 SER A C 1
ATOM 911 O O . SER A 1 111 ? 8.086 8.884 2.285 1.00 90.31 111 SER A O 1
ATOM 913 N N . GLN A 1 112 ? 8.877 9.992 0.513 1.00 88.50 112 GLN A N 1
ATOM 914 C CA . GLN A 1 112 ? 8.838 11.303 1.176 1.00 88.50 112 GLN A CA 1
ATOM 915 C C . GLN A 1 112 ? 7.393 11.815 1.273 1.00 88.50 112 GLN A C 1
ATOM 917 O O . GLN A 1 112 ? 6.467 11.207 0.724 1.00 88.50 112 GLN A O 1
ATOM 922 N N . ASN A 1 113 ? 7.201 12.932 1.978 1.00 87.50 113 ASN A N 1
ATOM 923 C CA . ASN A 1 113 ? 5.895 13.567 2.083 1.00 87.50 113 ASN A CA 1
ATOM 924 C C . ASN A 1 113 ? 5.391 14.014 0.700 1.00 87.50 113 ASN A C 1
ATOM 926 O O . ASN A 1 113 ? 6.068 14.780 0.018 1.00 87.50 113 ASN A O 1
ATOM 930 N N . ILE A 1 114 ? 4.209 13.535 0.322 1.00 90.19 114 ILE A N 1
ATOM 931 C CA . ILE A 1 114 ? 3.492 13.879 -0.911 1.00 90.19 114 ILE A CA 1
ATOM 932 C C . ILE A 1 114 ? 2.014 14.089 -0.576 1.00 90.19 114 ILE A C 1
ATOM 934 O O . ILE A 1 114 ? 1.574 13.821 0.547 1.00 90.19 114 ILE A O 1
ATOM 938 N N . LYS A 1 115 ? 1.204 14.509 -1.550 1.00 92.12 115 LYS A N 1
ATOM 939 C CA . LYS A 1 115 ? -0.256 14.651 -1.391 1.00 92.12 115 LYS A CA 1
ATOM 940 C C . LYS A 1 115 ? -0.985 13.299 -1.296 1.00 92.12 115 LYS A C 1
ATOM 942 O O . LYS A 1 115 ? -1.817 12.964 -2.140 1.00 92.12 115 LYS A O 1
ATOM 947 N N . PHE A 1 116 ? -0.722 12.529 -0.237 1.00 93.06 116 PHE A N 1
ATOM 948 C CA . PHE A 1 116 ? -1.285 11.190 -0.025 1.00 93.06 116 PHE A CA 1
ATOM 949 C C . PHE A 1 116 ? -2.816 11.170 -0.070 1.00 93.06 116 PHE A C 1
ATOM 951 O O . PHE A 1 116 ? -3.376 10.240 -0.631 1.00 93.06 116 PHE A O 1
ATOM 958 N N . GLY A 1 117 ? -3.506 12.195 0.444 1.00 93.12 117 GLY A N 1
ATOM 959 C CA . GLY A 1 117 ? -4.971 12.272 0.356 1.00 93.12 117 GLY A CA 1
ATOM 960 C C . GLY A 1 117 ? -5.486 12.254 -1.090 1.00 93.12 117 GLY A C 1
ATOM 961 O O . GLY A 1 117 ? -6.399 11.495 -1.408 1.00 93.12 117 GLY A O 1
ATOM 962 N N . LYS A 1 118 ? -4.843 13.018 -1.987 1.00 93.75 118 LYS A N 1
ATOM 963 C CA . LYS A 1 118 ? -5.160 13.027 -3.427 1.00 93.75 118 LYS A CA 1
ATOM 964 C C . LYS A 1 118 ? -4.799 11.696 -4.086 1.00 93.75 118 LYS A C 1
ATOM 966 O O . LYS A 1 118 ? -5.527 11.205 -4.940 1.00 93.75 118 LYS A O 1
ATOM 971 N N . LEU A 1 119 ? -3.681 11.098 -3.683 1.00 95.31 119 LEU A N 1
ATOM 972 C CA . LEU A 1 119 ? -3.258 9.807 -4.210 1.00 95.31 119 LEU A CA 1
ATOM 973 C C . LEU A 1 119 ? -4.248 8.691 -3.838 1.00 95.31 119 LEU A C 1
ATOM 975 O O . LEU A 1 119 ? -4.676 7.921 -4.693 1.00 95.31 119 LEU A O 1
ATOM 979 N N . MET A 1 120 ? -4.657 8.632 -2.570 1.00 96.19 120 MET A N 1
ATOM 980 C CA . MET A 1 120 ? -5.592 7.624 -2.070 1.00 96.19 120 MET A CA 1
ATOM 981 C C . MET A 1 120 ? -7.001 7.788 -2.642 1.00 96.19 120 MET A C 1
ATOM 983 O O . MET A 1 120 ? -7.707 6.790 -2.776 1.00 96.19 120 MET A O 1
ATOM 987 N N . SER A 1 121 ? -7.407 9.004 -3.033 1.00 95.56 121 SER A N 1
ATOM 988 C CA . SER A 1 121 ? -8.690 9.216 -3.713 1.00 95.56 121 SER A CA 1
ATOM 989 C C . SER A 1 121 ? -8.735 8.653 -5.137 1.00 95.56 121 SER A C 1
ATOM 991 O O . SER A 1 121 ? -9.818 8.571 -5.704 1.00 95.56 121 SER A O 1
ATOM 993 N N . MET A 1 122 ? -7.594 8.264 -5.723 1.00 97.12 122 MET A N 1
ATOM 994 C CA . MET A 1 122 ? -7.564 7.577 -7.024 1.00 97.12 122 MET A CA 1
ATOM 995 C C . MET A 1 122 ? -7.975 6.102 -6.917 1.00 97.12 122 MET A C 1
ATOM 997 O O . MET A 1 122 ? -8.328 5.483 -7.918 1.00 97.12 122 MET A O 1
ATOM 1001 N N . LEU A 1 123 ? -7.915 5.521 -5.715 1.00 97.62 123 LEU A N 1
ATOM 1002 C CA . LEU A 1 123 ? -8.274 4.126 -5.490 1.00 97.62 123 LEU A CA 1
ATOM 1003 C C . LEU A 1 123 ? -9.787 3.974 -5.365 1.00 97.62 123 LEU A C 1
ATOM 1005 O O . LEU A 1 123 ? -10.479 4.847 -4.838 1.00 97.62 123 LEU A O 1
ATOM 1009 N N . LYS A 1 124 ? -10.300 2.806 -5.763 1.00 97.88 124 LYS A N 1
ATOM 1010 C CA . LYS A 1 124 ? -11.705 2.457 -5.539 1.00 97.88 124 LYS A CA 1
ATOM 1011 C C . LYS A 1 124 ? -12.042 2.599 -4.041 1.00 97.88 124 LYS A C 1
ATOM 1013 O O . LYS A 1 124 ? -11.327 2.018 -3.213 1.00 97.88 124 LYS A O 1
ATOM 1018 N N . PRO A 1 125 ? -13.110 3.322 -3.662 1.00 98.19 125 PRO A N 1
ATOM 1019 C CA . PRO A 1 125 ? -13.519 3.423 -2.266 1.00 98.19 125 PRO A CA 1
ATOM 1020 C C . PRO A 1 125 ? -13.792 2.049 -1.649 1.00 98.19 125 PRO A C 1
ATOM 1022 O O . PRO A 1 125 ? -14.341 1.165 -2.308 1.00 98.19 125 PRO A O 1
ATOM 1025 N N . ASN A 1 126 ? -13.418 1.884 -0.382 1.00 98.25 126 ASN A N 1
ATOM 1026 C CA . ASN A 1 126 ? -13.601 0.665 0.406 1.00 98.25 126 ASN A CA 1
ATOM 1027 C C . ASN A 1 126 ? -13.093 -0.613 -0.295 1.00 98.25 126 ASN A C 1
ATOM 1029 O O . ASN A 1 126 ? -13.751 -1.656 -0.274 1.00 98.25 126 ASN A O 1
ATOM 1033 N N . SER A 1 127 ? -11.928 -0.527 -0.937 1.00 97.75 127 SER A N 1
ATOM 1034 C CA . SER A 1 127 ? -11.260 -1.665 -1.586 1.00 97.75 127 SER A CA 1
ATOM 1035 C C . SER A 1 127 ? -10.057 -2.176 -0.794 1.00 97.75 127 SER A C 1
ATOM 1037 O O . SER A 1 127 ? -9.743 -3.368 -0.839 1.00 97.75 127 SER A O 1
ATOM 1039 N N . LEU A 1 128 ? -9.402 -1.304 -0.022 1.00 98.19 128 LEU A N 1
ATOM 1040 C CA . LEU A 1 128 ? -8.207 -1.661 0.727 1.00 98.19 128 LEU A CA 1
ATOM 1041 C C . LEU A 1 128 ? -8.550 -2.421 2.005 1.00 98.19 128 LEU A C 1
ATOM 1043 O O . LEU A 1 128 ? -9.316 -1.956 2.843 1.00 98.19 128 LEU A O 1
ATOM 1047 N N . HIS A 1 129 ? -7.906 -3.570 2.185 1.00 98.19 129 HIS A N 1
ATOM 1048 C CA . HIS A 1 129 ? -7.908 -4.352 3.418 1.00 98.19 129 HIS A CA 1
ATOM 1049 C C . HIS A 1 129 ? -6.675 -4.069 4.280 1.00 98.19 129 HIS A C 1
ATOM 1051 O O . HIS A 1 129 ? -6.773 -4.082 5.508 1.00 98.19 129 HIS A O 1
ATOM 1057 N N . SER A 1 130 ? -5.518 -3.833 3.657 1.00 98.00 130 SER A N 1
ATOM 1058 C CA . SER A 1 130 ? -4.292 -3.445 4.357 1.00 98.00 130 SER A CA 1
ATOM 1059 C C . SER A 1 130 ? -3.691 -2.206 3.720 1.00 98.00 130 SER A C 1
ATOM 1061 O O . SER A 1 130 ? -3.514 -2.171 2.501 1.00 98.00 130 SER A O 1
ATOM 1063 N N . PHE A 1 131 ? -3.297 -1.246 4.547 1.00 97.00 131 PHE A N 1
ATOM 1064 C CA . PHE A 1 131 ? -2.537 -0.089 4.104 1.00 97.00 131 PHE A CA 1
ATOM 1065 C C . PHE A 1 131 ? -1.320 0.121 4.992 1.00 97.00 131 PHE A C 1
ATOM 1067 O O . PHE A 1 131 ? -1.434 0.160 6.215 1.00 97.00 131 PHE A O 1
ATOM 1074 N N . GLN A 1 132 ? -0.159 0.260 4.367 1.00 95.00 132 GLN A N 1
ATOM 1075 C CA . GLN A 1 132 ? 1.079 0.635 5.018 1.00 95.00 132 GLN A CA 1
ATOM 1076 C C . GLN A 1 132 ? 1.607 1.911 4.387 1.00 95.00 132 GLN A C 1
ATOM 1078 O O . GLN A 1 132 ? 1.884 1.954 3.191 1.00 95.00 132 GLN A O 1
ATOM 1083 N N . LEU A 1 133 ? 1.816 2.922 5.218 1.00 93.88 133 LEU A N 1
ATOM 1084 C CA . LEU A 1 133 ? 2.475 4.147 4.812 1.00 93.88 133 LEU A CA 1
ATOM 1085 C C . LEU A 1 133 ? 3.640 4.435 5.746 1.00 93.88 133 LEU A C 1
ATOM 1087 O O . LEU A 1 133 ? 3.480 4.579 6.961 1.00 93.88 133 LEU A O 1
ATOM 1091 N N . ARG A 1 134 ? 4.832 4.502 5.157 1.00 90.38 134 ARG A N 1
ATOM 1092 C CA . ARG A 1 134 ? 6.033 4.974 5.828 1.00 90.38 134 ARG A CA 1
ATOM 1093 C C . ARG A 1 134 ? 6.563 6.220 5.142 1.00 90.38 134 ARG A C 1
ATOM 1095 O O . ARG A 1 134 ? 6.883 6.193 3.956 1.00 90.38 134 ARG A O 1
ATOM 1102 N N . ILE A 1 135 ? 6.715 7.286 5.915 1.00 88.62 135 ILE A N 1
ATOM 1103 C CA . ILE A 1 135 ? 7.224 8.554 5.408 1.00 88.62 135 ILE A CA 1
ATOM 1104 C C . ILE A 1 135 ? 8.701 8.686 5.752 1.00 88.62 135 ILE A C 1
ATOM 1106 O O . ILE A 1 135 ? 9.091 8.617 6.919 1.00 88.62 135 ILE A O 1
ATOM 1110 N N . ILE A 1 136 ? 9.527 8.879 4.728 1.00 84.19 136 ILE A N 1
ATOM 1111 C CA . ILE A 1 136 ? 10.929 9.249 4.890 1.00 84.19 136 ILE A CA 1
ATOM 1112 C C . ILE A 1 136 ? 10.994 10.764 5.088 1.00 84.19 136 ILE A C 1
ATOM 1114 O O . ILE A 1 136 ? 10.557 11.531 4.231 1.00 84.19 136 ILE A O 1
ATOM 1118 N N . LYS A 1 137 ? 11.572 11.207 6.207 1.00 75.50 137 LYS A N 1
ATOM 1119 C CA . LYS A 1 137 ? 11.864 12.628 6.426 1.00 75.50 137 LYS A CA 1
ATOM 1120 C C . LYS A 1 137 ? 13.058 13.047 5.562 1.00 75.50 137 LYS A C 1
ATOM 1122 O O . LYS A 1 137 ? 14.150 12.516 5.752 1.00 75.50 137 LYS A O 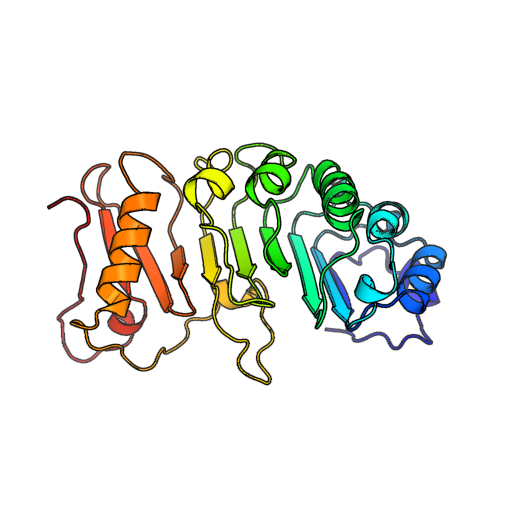1
ATOM 1127 N N . PHE A 1 138 ? 12.835 13.983 4.639 1.00 69.25 138 PHE A N 1
ATOM 1128 C CA . PHE A 1 138 ? 13.885 14.623 3.835 1.00 69.25 138 PHE A CA 1
ATOM 1129 C C . PHE A 1 138 ? 14.204 16.054 4.312 1.00 69.25 138 PHE A C 1
ATOM 1131 O O . PHE A 1 138 ? 15.359 16.458 4.270 1.00 69.25 138 PHE A O 1
ATOM 1138 N N . SER A 1 139 ? 13.225 16.791 4.851 1.00 66.00 139 SER A N 1
ATOM 1139 C CA . SER A 1 139 ? 13.415 18.125 5.440 1.00 66.00 139 SER A CA 1
ATOM 1140 C C . SER A 1 139 ? 12.693 18.259 6.787 1.00 66.00 139 SER A C 1
ATOM 1142 O O . SER A 1 139 ? 11.849 17.429 7.138 1.00 66.00 139 SER A O 1
ATOM 1144 N N . GLU A 1 140 ? 13.041 19.292 7.561 1.00 56.78 140 GLU A N 1
ATOM 1145 C CA . GLU A 1 140 ? 12.447 19.562 8.882 1.00 56.78 140 GLU A CA 1
ATOM 1146 C C . GLU A 1 140 ? 10.983 20.023 8.806 1.00 56.78 140 GLU A C 1
ATOM 1148 O O . GLU A 1 140 ? 10.225 19.849 9.760 1.00 56.78 140 GLU A O 1
ATOM 1153 N N . VAL A 1 141 ? 10.550 20.537 7.651 1.00 52.38 141 VAL A N 1
ATOM 1154 C CA . VAL A 1 141 ? 9.175 20.994 7.427 1.00 52.38 141 VAL A CA 1
ATOM 1155 C C . VAL A 1 141 ? 8.310 19.812 6.997 1.00 52.38 141 VAL A C 1
ATOM 1157 O O . VAL A 1 141 ? 8.060 19.571 5.815 1.00 52.38 141 VAL A O 1
ATOM 1160 N N . VAL A 1 142 ? 7.841 19.043 7.975 1.00 55.16 142 VAL A N 1
ATOM 1161 C CA . VAL A 1 142 ? 6.778 18.065 7.746 1.00 55.16 142 VAL A CA 1
ATOM 1162 C C . VAL A 1 142 ? 5.453 18.814 7.841 1.00 55.16 142 VAL A C 1
ATOM 1164 O O . VAL A 1 142 ? 5.016 19.162 8.935 1.00 55.16 142 VAL A O 1
ATOM 1167 N N . GLY A 1 143 ? 4.814 19.079 6.698 1.00 59.75 143 GLY A N 1
ATOM 1168 C CA . GLY A 1 143 ? 3.412 19.503 6.695 1.00 59.75 143 GLY A CA 1
ATOM 1169 C C . GLY A 1 143 ? 2.577 18.513 7.509 1.00 59.75 143 GLY A C 1
ATOM 1170 O O . GLY A 1 143 ? 2.861 17.316 7.498 1.00 59.75 143 GLY A O 1
ATOM 1171 N N . THR A 1 144 ? 1.586 18.991 8.253 1.00 66.94 144 THR A N 1
ATOM 1172 C CA . THR A 1 144 ? 0.731 18.134 9.079 1.00 66.94 144 THR A CA 1
ATOM 1173 C C . THR A 1 144 ? -0.010 17.135 8.193 1.00 66.94 144 THR A C 1
ATOM 1175 O O . THR A 1 144 ? -0.867 17.502 7.393 1.00 66.94 144 THR A O 1
ATOM 1178 N N . ILE A 1 145 ? 0.338 15.851 8.308 1.00 79.75 145 ILE A N 1
ATOM 1179 C CA . ILE A 1 145 ? -0.328 14.803 7.536 1.00 79.75 145 ILE A CA 1
ATOM 1180 C C . ILE A 1 145 ? -1.481 14.243 8.357 1.00 79.75 145 ILE A C 1
ATOM 1182 O O . ILE A 1 145 ? -1.285 13.621 9.402 1.00 79.75 145 ILE A O 1
ATOM 1186 N N . SER A 1 146 ? -2.690 14.460 7.857 1.00 86.81 146 SER A N 1
ATOM 1187 C CA . SER A 1 146 ? -3.922 13.944 8.439 1.00 86.81 146 SER A CA 1
ATOM 1188 C C . SER A 1 146 ? -4.189 12.528 7.929 1.00 86.81 146 SER A C 1
ATOM 1190 O O . SER A 1 146 ? -4.532 12.317 6.764 1.00 86.81 146 SER A O 1
ATOM 1192 N N . LEU A 1 147 ? -4.036 11.535 8.810 1.00 88.81 147 LEU A N 1
ATOM 1193 C CA . LEU A 1 147 ? -4.422 10.147 8.521 1.00 88.81 147 LEU A CA 1
ATOM 1194 C C . LEU A 1 147 ? -5.905 10.031 8.157 1.00 88.81 147 LEU A C 1
ATOM 1196 O O . LEU A 1 147 ? -6.271 9.205 7.325 1.00 88.81 147 LEU A O 1
ATOM 1200 N N . GLU A 1 148 ? -6.748 10.866 8.760 1.00 89.06 148 GLU A N 1
ATOM 1201 C CA . GLU A 1 148 ? -8.181 10.882 8.489 1.00 89.06 148 GLU A CA 1
ATOM 1202 C C . GLU A 1 148 ? -8.456 11.260 7.032 1.00 89.06 148 GLU A C 1
ATOM 1204 O O . GLU A 1 148 ? -9.224 10.572 6.364 1.00 89.06 148 GLU A O 1
ATOM 1209 N N . ASP A 1 149 ? -7.761 12.273 6.508 1.00 89.62 149 ASP A N 1
ATOM 1210 C CA . ASP A 1 149 ? -7.907 12.697 5.113 1.00 89.62 149 ASP A CA 1
ATOM 1211 C C . ASP A 1 149 ? -7.392 11.653 4.122 1.00 89.62 149 ASP A C 1
ATOM 1213 O O . ASP A 1 149 ? -7.984 11.462 3.058 1.00 89.62 149 ASP A O 1
ATOM 1217 N N . ILE A 1 150 ? -6.311 10.953 4.475 1.00 94.25 150 ILE A N 1
ATOM 1218 C CA . ILE A 1 150 ? -5.742 9.863 3.669 1.00 94.25 150 ILE A CA 1
ATOM 1219 C C . ILE A 1 150 ? -6.712 8.680 3.582 1.00 94.25 150 ILE A C 1
ATOM 1221 O O . ILE A 1 150 ? -6.818 8.040 2.536 1.00 94.25 150 ILE A O 1
ATOM 1225 N N . LEU A 1 151 ? -7.411 8.371 4.676 1.00 95.06 151 LEU A N 1
ATOM 1226 C CA . LEU A 1 151 ? -8.169 7.127 4.827 1.00 95.06 151 LEU A CA 1
ATOM 1227 C C . LEU A 1 151 ? -9.688 7.279 4.682 1.00 95.06 151 LEU A C 1
ATOM 1229 O O . LEU A 1 151 ? -10.379 6.261 4.661 1.00 95.06 151 LEU A O 1
ATOM 1233 N N . LYS A 1 152 ? -10.220 8.500 4.534 1.00 94.56 152 LYS A N 1
ATOM 1234 C CA . LYS A 1 152 ? -11.671 8.788 4.522 1.00 94.56 152 LYS A CA 1
ATOM 1235 C C . LYS A 1 152 ? -12.502 7.978 3.520 1.00 94.56 152 LYS A C 1
ATOM 1237 O O . LYS A 1 152 ? -13.695 7.790 3.718 1.00 94.56 152 LYS A O 1
ATOM 1242 N N . HIS A 1 153 ? -11.894 7.482 2.442 1.00 96.75 153 HIS A N 1
ATOM 1243 C CA . HIS A 1 153 ? -12.579 6.671 1.427 1.00 96.75 153 HIS A CA 1
ATOM 1244 C C . HIS A 1 153 ? -12.406 5.157 1.615 1.00 96.75 153 HIS A C 1
ATOM 1246 O O . HIS A 1 153 ? -12.860 4.391 0.771 1.00 96.75 153 HIS A O 1
ATOM 1252 N N . GLN A 1 154 ? -11.730 4.709 2.675 1.00 97.50 154 GLN A N 1
ATOM 1253 C CA . GLN A 1 154 ? -11.396 3.297 2.917 1.00 97.50 154 GLN A CA 1
ATOM 1254 C C . GLN A 1 154 ? -11.934 2.780 4.260 1.00 97.50 154 GLN A C 1
ATOM 1256 O O . GLN A 1 154 ? -11.597 1.676 4.689 1.00 97.50 154 GLN A O 1
ATOM 1261 N N . GLU A 1 155 ? -12.777 3.564 4.936 1.00 96.44 155 GLU A N 1
ATOM 1262 C CA . GLU A 1 155 ? -13.265 3.267 6.285 1.00 96.44 155 GLU A CA 1
ATOM 1263 C C . GLU A 1 155 ? -14.009 1.931 6.369 1.00 96.44 155 GLU A C 1
ATOM 1265 O O . GLU A 1 155 ? -13.853 1.192 7.336 1.00 96.44 155 GLU A O 1
ATOM 1270 N N . GLY A 1 156 ? -14.790 1.581 5.348 1.00 96.81 156 GLY A N 1
ATOM 1271 C CA . GLY A 1 156 ? -15.634 0.388 5.355 1.00 96.81 156 GLY A CA 1
ATOM 1272 C C . GLY A 1 156 ? -14.878 -0.933 5.192 1.00 96.81 156 GLY A C 1
ATOM 1273 O O . GLY A 1 156 ? -15.399 -1.972 5.595 1.00 96.81 156 GLY A O 1
ATOM 1274 N N . SER A 1 157 ? -13.671 -0.918 4.617 1.00 98.00 157 SER A N 1
ATOM 1275 C CA . SER A 1 157 ? -12.934 -2.137 4.242 1.00 98.00 157 SER A CA 1
ATOM 1276 C C . SER A 1 157 ? -11.605 -2.324 4.965 1.00 98.00 157 SER A C 1
ATOM 1278 O O . SER A 1 157 ? -11.099 -3.448 5.006 1.00 98.00 157 SER A O 1
ATOM 1280 N N . LEU A 1 158 ? -11.015 -1.254 5.506 1.00 98.00 158 LEU A N 1
ATOM 1281 C CA . LEU A 1 158 ? -9.670 -1.308 6.067 1.00 98.00 158 LEU A CA 1
ATOM 1282 C C . LEU A 1 158 ? -9.633 -2.182 7.325 1.00 98.00 158 LEU A C 1
ATOM 1284 O O . LEU A 1 158 ? -10.352 -1.944 8.293 1.00 98.00 158 LEU A O 1
ATOM 1288 N N . ARG A 1 159 ? -8.755 -3.190 7.316 1.00 97.12 159 ARG A N 1
ATOM 1289 C CA . ARG A 1 159 ? -8.579 -4.161 8.410 1.00 97.12 159 ARG A CA 1
ATOM 1290 C C . ARG A 1 159 ? -7.272 -3.975 9.154 1.00 97.12 159 ARG A C 1
ATOM 1292 O O . ARG A 1 159 ? -7.205 -4.246 10.353 1.00 97.12 159 ARG A O 1
ATOM 1299 N N . ARG A 1 160 ? -6.227 -3.556 8.441 1.00 96.31 160 ARG A N 1
ATOM 1300 C CA . ARG A 1 160 ? -4.874 -3.392 8.974 1.00 96.31 160 ARG A CA 1
ATOM 1301 C C . ARG A 1 160 ? -4.277 -2.079 8.499 1.00 96.31 160 ARG A C 1
ATOM 1303 O O . ARG A 1 160 ? -4.265 -1.813 7.297 1.00 96.31 160 ARG A O 1
ATOM 1310 N N . LEU A 1 161 ? -3.761 -1.298 9.436 1.00 95.56 161 LEU A N 1
ATOM 1311 C CA . LEU A 1 161 ? -3.112 -0.023 9.166 1.00 95.56 161 LEU A CA 1
ATOM 1312 C C . LEU A 1 161 ? -1.692 -0.050 9.723 1.00 95.56 161 LEU A C 1
ATOM 1314 O O . LEU A 1 161 ? -1.504 -0.369 10.888 1.00 95.56 161 LEU A O 1
ATOM 1318 N N . TYR A 1 162 ? -0.706 0.320 8.916 1.00 93.44 162 TYR A N 1
ATOM 1319 C CA . TYR A 1 162 ? 0.618 0.701 9.388 1.00 93.44 162 TYR A CA 1
ATOM 1320 C C . TYR A 1 162 ? 0.855 2.162 9.035 1.00 93.44 162 TYR A C 1
ATOM 1322 O O . TYR A 1 162 ? 0.714 2.560 7.877 1.00 93.44 162 TYR A O 1
ATOM 1330 N N . TRP A 1 163 ? 1.288 2.934 10.021 1.00 91.25 163 TRP A N 1
ATOM 1331 C CA . TRP A 1 163 ? 1.706 4.313 9.860 1.00 91.25 163 TRP A CA 1
ATOM 1332 C C . TRP A 1 163 ? 3.017 4.547 10.604 1.00 91.25 163 TRP A C 1
ATOM 1334 O O . TRP A 1 163 ? 3.132 4.267 11.796 1.00 91.25 163 TRP A O 1
ATOM 1344 N N . GLY A 1 164 ? 4.023 5.076 9.913 1.00 86.38 164 GLY A N 1
ATOM 1345 C CA . GLY A 1 164 ? 5.306 5.382 10.537 1.00 86.38 164 GLY A CA 1
ATOM 1346 C C . GLY A 1 164 ? 6.013 6.553 9.877 1.00 86.38 164 GLY A C 1
ATOM 1347 O O . GLY A 1 164 ? 6.035 6.671 8.655 1.00 86.38 164 GLY A O 1
ATOM 1348 N N . HIS A 1 165 ? 6.641 7.397 10.689 1.00 78.44 165 HIS A N 1
ATOM 1349 C CA . HIS A 1 165 ? 7.369 8.587 10.229 1.00 78.44 165 HIS A CA 1
ATOM 1350 C C . HIS A 1 165 ? 8.813 8.646 10.769 1.00 78.44 165 HIS A C 1
ATOM 1352 O O . HIS A 1 165 ? 9.479 9.683 10.724 1.00 78.44 165 HIS A O 1
ATOM 1358 N N . ASN A 1 166 ? 9.299 7.519 11.296 1.00 65.56 166 ASN A N 1
ATOM 1359 C CA . ASN A 1 166 ? 10.592 7.416 11.963 1.00 65.56 166 ASN A CA 1
ATOM 1360 C C . ASN A 1 166 ? 11.759 7.284 10.982 1.00 65.56 166 ASN A C 1
ATOM 1362 O O . ASN A 1 166 ? 11.646 6.631 9.934 1.00 65.56 166 ASN A O 1
ATOM 1366 N N . LYS A 1 167 ? 12.924 7.815 11.395 1.00 61.47 167 LYS A N 1
ATOM 1367 C CA . LYS A 1 167 ? 14.211 7.589 10.721 1.00 61.47 167 LYS A CA 1
ATOM 1368 C C . LYS A 1 167 ? 14.367 6.092 10.457 1.00 61.47 167 LYS A C 1
ATOM 1370 O O . LYS A 1 167 ? 14.127 5.256 11.326 1.00 61.47 167 LYS A O 1
ATOM 1375 N N . THR A 1 168 ? 14.703 5.741 9.225 1.00 57.03 168 THR A N 1
ATOM 1376 C CA . THR A 1 168 ? 14.873 4.346 8.822 1.00 57.03 168 THR A CA 1
ATOM 1377 C C . THR A 1 168 ? 15.994 3.725 9.651 1.00 57.03 168 THR A C 1
ATOM 1379 O O . THR A 1 168 ? 17.147 4.137 9.521 1.00 57.03 168 THR A O 1
ATOM 1382 N N . ARG A 1 169 ? 15.677 2.736 10.499 1.00 59.12 169 ARG A N 1
ATOM 1383 C CA . ARG A 1 169 ? 16.710 1.914 11.145 1.00 59.12 169 ARG A CA 1
ATOM 1384 C C . ARG A 1 169 ? 17.522 1.217 10.046 1.00 59.12 169 ARG A C 1
ATOM 1386 O O . ARG A 1 169 ? 16.934 0.585 9.164 1.00 59.12 169 ARG A O 1
ATOM 1393 N N . LYS A 1 170 ? 18.852 1.384 10.056 1.00 53.59 170 LYS A N 1
ATOM 1394 C CA . LYS A 1 170 ? 19.753 0.757 9.072 1.00 53.59 170 LYS A CA 1
ATOM 1395 C C . LYS A 1 170 ? 19.501 -0.759 9.044 1.00 53.59 170 LYS A C 1
ATOM 1397 O O . LYS A 1 170 ? 19.377 -1.378 10.093 1.00 53.59 170 LYS A O 1
ATOM 1402 N N . GLY A 1 171 ? 19.404 -1.336 7.846 1.00 54.66 171 GLY A N 1
ATOM 1403 C CA . GLY A 1 171 ? 19.253 -2.784 7.637 1.00 54.66 171 GLY A CA 1
ATOM 1404 C C . GLY A 1 171 ? 17.820 -3.331 7.676 1.00 54.66 171 GLY A C 1
ATOM 1405 O O . GLY A 1 171 ? 17.615 -4.484 7.306 1.00 54.66 171 GLY A O 1
ATOM 1406 N N . ARG A 1 172 ? 16.809 -2.538 8.060 1.00 63.28 172 ARG A N 1
ATOM 1407 C CA . ARG A 1 172 ? 15.422 -3.023 8.120 1.00 63.28 172 ARG A CA 1
ATOM 1408 C C . ARG A 1 172 ? 14.716 -2.894 6.768 1.00 63.28 172 ARG A C 1
ATOM 1410 O O . ARG A 1 172 ? 14.606 -1.803 6.208 1.00 63.28 172 ARG A O 1
ATOM 1417 N N . VAL A 1 173 ? 14.210 -4.016 6.260 1.00 62.59 173 VAL A N 1
ATOM 1418 C CA . VAL A 1 173 ? 13.375 -4.072 5.055 1.00 62.59 173 VAL A CA 1
ATOM 1419 C C . VAL A 1 173 ? 11.914 -3.895 5.458 1.00 62.59 173 VAL A C 1
ATOM 1421 O O . VAL A 1 173 ? 11.288 -4.832 5.939 1.00 62.59 173 VAL A O 1
ATOM 1424 N N . TYR A 1 174 ? 11.373 -2.695 5.253 1.00 70.12 174 TYR A N 1
ATOM 1425 C CA . TYR A 1 174 ? 9.947 -2.430 5.451 1.00 70.12 174 TYR A CA 1
ATOM 1426 C C . TYR A 1 174 ? 9.144 -2.989 4.272 1.00 70.12 174 TYR A C 1
ATOM 1428 O O . TYR A 1 174 ? 9.466 -2.700 3.120 1.00 70.12 174 TYR A O 1
ATOM 1436 N N . SER A 1 175 ? 8.134 -3.800 4.572 1.00 75.50 175 SER A N 1
ATOM 1437 C CA . SER A 1 175 ? 7.192 -4.420 3.625 1.00 75.50 175 SER A CA 1
ATOM 1438 C C . SER A 1 175 ? 5.863 -4.686 4.336 1.00 75.50 175 SER A C 1
ATOM 1440 O O . SER A 1 175 ? 5.795 -4.521 5.561 1.00 75.50 175 SER A O 1
ATOM 1442 N N . LEU A 1 176 ? 4.827 -5.139 3.616 1.00 79.50 176 LEU A N 1
ATOM 14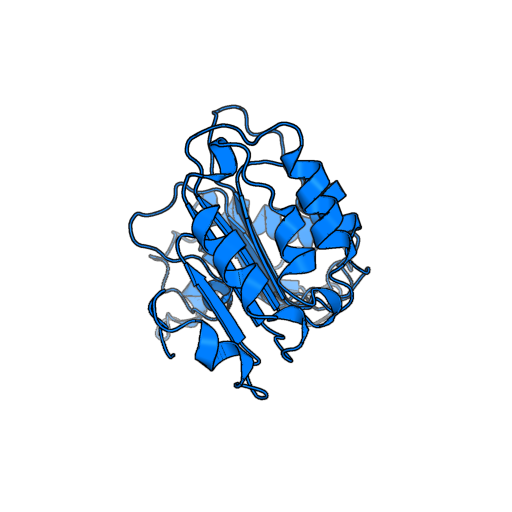43 C CA . LEU A 1 176 ? 3.547 -5.509 4.238 1.00 79.50 176 LEU A CA 1
ATOM 1444 C C . LEU A 1 176 ? 3.713 -6.623 5.267 1.00 79.50 176 LEU A C 1
ATOM 1446 O O . LEU A 1 176 ? 2.905 -6.711 6.188 1.00 79.50 176 LEU A O 1
ATOM 1450 N N . GLN A 1 177 ? 4.783 -7.416 5.161 1.00 79.38 177 GLN A N 1
ATOM 1451 C CA . GLN A 1 177 ? 5.133 -8.429 6.154 1.00 79.38 177 GLN A CA 1
ATOM 1452 C C . GLN A 1 177 ? 5.306 -7.834 7.557 1.00 79.38 177 GLN A C 1
ATOM 1454 O O . GLN A 1 177 ? 5.151 -8.553 8.535 1.00 79.38 177 GLN A O 1
ATOM 1459 N N . GLU A 1 178 ? 5.591 -6.533 7.701 1.00 74.56 178 GLU A N 1
ATOM 1460 C CA . GLU A 1 178 ? 5.632 -5.879 9.017 1.00 74.56 178 GLU A CA 1
ATOM 1461 C C . GLU A 1 178 ? 4.275 -5.925 9.742 1.00 74.56 178 GLU A C 1
ATOM 1463 O O . GLU A 1 178 ? 4.257 -5.904 10.966 1.00 74.56 178 GLU A O 1
ATOM 1468 N N . LEU A 1 179 ? 3.151 -6.034 9.022 1.00 79.25 179 LEU A N 1
ATOM 1469 C CA . LEU A 1 179 ? 1.827 -6.242 9.625 1.00 79.25 179 LEU A CA 1
ATOM 1470 C C . LEU A 1 179 ? 1.638 -7.671 10.151 1.00 79.25 179 LEU A C 1
ATOM 1472 O O . LEU A 1 179 ? 0.814 -7.891 11.033 1.00 79.25 179 LEU A O 1
ATOM 1476 N N . ASP A 1 180 ? 2.376 -8.638 9.611 1.00 77.56 180 ASP A N 1
ATOM 1477 C CA . ASP A 1 180 ? 2.325 -10.035 10.050 1.00 77.56 180 ASP A CA 1
ATOM 1478 C C . ASP A 1 180 ? 3.353 -10.322 11.159 1.00 77.56 180 ASP A C 1
ATOM 1480 O O . ASP A 1 180 ? 3.287 -11.351 11.831 1.00 77.56 180 ASP A O 1
ATOM 1484 N N . ARG A 1 181 ? 4.308 -9.411 11.381 1.00 69.44 181 ARG A N 1
ATOM 1485 C CA . ARG A 1 181 ? 5.318 -9.554 12.429 1.00 69.44 181 ARG A CA 1
ATOM 1486 C C . ARG A 1 181 ? 4.750 -9.145 13.781 1.00 69.44 181 ARG A C 1
ATOM 1488 O O . ARG A 1 181 ? 4.474 -7.976 14.034 1.00 69.44 181 ARG A O 1
ATOM 1495 N N . VAL A 1 182 ? 4.698 -10.107 14.696 1.00 61.72 182 VAL A N 1
ATOM 1496 C CA . VAL A 1 182 ? 4.577 -9.838 16.130 1.00 61.72 182 VAL A CA 1
ATOM 1497 C C . VAL A 1 182 ? 5.950 -9.396 16.632 1.00 61.72 182 VAL A C 1
ATOM 1499 O O . VAL A 1 182 ? 6.791 -10.206 17.016 1.00 61.72 182 VAL A O 1
ATOM 1502 N N . ILE A 1 183 ? 6.235 -8.101 16.522 1.00 56.28 183 ILE A N 1
ATOM 1503 C CA . ILE A 1 183 ? 7.505 -7.547 16.992 1.00 56.28 183 ILE A CA 1
ATOM 1504 C C . ILE A 1 183 ? 7.405 -7.431 18.510 1.00 56.28 183 ILE A C 1
ATOM 1506 O O . ILE A 1 183 ? 6.563 -6.692 19.020 1.00 56.28 183 ILE A O 1
ATOM 1510 N N . LYS A 1 184 ? 8.292 -8.129 19.225 1.00 48.94 184 LYS A N 1
ATOM 1511 C CA . LYS A 1 184 ? 8.597 -7.831 20.624 1.00 48.94 184 LYS A CA 1
ATOM 1512 C C . LYS A 1 184 ? 9.252 -6.450 20.651 1.00 48.94 184 LYS A C 1
ATOM 1514 O O . LYS A 1 184 ? 10.466 -6.326 20.517 1.00 48.94 184 LYS A O 1
ATOM 1519 N N . VAL A 1 185 ? 8.433 -5.404 20.682 1.00 52.72 185 VAL A N 1
ATOM 1520 C CA . VAL A 1 185 ? 8.901 -4.052 20.986 1.00 52.72 185 VAL A CA 1
ATOM 1521 C C . VAL A 1 185 ? 9.487 -4.134 22.394 1.00 52.72 185 VAL A C 1
ATOM 1523 O O . VAL A 1 185 ? 8.887 -4.783 23.254 1.00 52.72 185 VAL A O 1
ATOM 1526 N N . GLU A 1 186 ? 10.663 -3.545 22.625 1.00 53.16 186 GLU A N 1
ATOM 1527 C CA . GLU A 1 186 ? 11.122 -3.280 23.994 1.00 53.16 186 GLU A CA 1
ATOM 1528 C C . GLU A 1 186 ? 9.947 -2.660 24.744 1.00 53.16 186 GLU A C 1
ATOM 1530 O O . GLU A 1 186 ? 9.348 -1.712 24.232 1.00 53.16 186 GLU A O 1
ATOM 1535 N N . CYS A 1 187 ? 9.534 -3.272 25.860 1.00 51.91 187 CYS A N 1
ATOM 1536 C CA . CYS A 1 187 ? 8.348 -2.836 26.585 1.00 51.91 187 CYS A CA 1
ATOM 1537 C C . CYS A 1 187 ? 8.462 -1.334 26.826 1.00 51.91 187 CYS A C 1
ATOM 1539 O O . CYS A 1 187 ? 9.310 -0.891 27.600 1.00 51.91 187 CYS A O 1
ATOM 1541 N N . ARG A 1 188 ? 7.636 -0.557 26.121 1.00 62.50 188 ARG A N 1
ATOM 1542 C CA . ARG A 1 188 ? 7.439 0.837 26.482 1.00 62.50 188 ARG A CA 1
ATOM 1543 C C . ARG A 1 188 ? 6.820 0.825 27.864 1.00 62.50 188 ARG A C 1
ATOM 1545 O O . ARG A 1 188 ? 5.948 -0.000 28.126 1.00 62.50 188 ARG A O 1
ATOM 1552 N N . ASP A 1 189 ? 7.293 1.720 28.717 1.00 63.09 189 ASP A N 1
ATOM 1553 C CA . ASP A 1 189 ? 6.638 1.979 29.988 1.00 63.09 189 ASP A CA 1
ATOM 1554 C C . ASP A 1 189 ? 5.158 2.292 29.711 1.00 63.09 189 ASP A C 1
ATOM 1556 O O . ASP A 1 189 ? 4.842 3.080 28.806 1.00 63.09 189 ASP A O 1
ATOM 1560 N N . ASP A 1 190 ? 4.261 1.664 30.468 1.00 65.31 190 ASP A N 1
ATOM 1561 C CA . ASP A 1 190 ? 2.811 1.837 30.361 1.00 65.31 190 ASP A CA 1
ATOM 1562 C C . ASP A 1 190 ? 2.392 3.298 30.602 1.00 65.31 190 ASP A C 1
ATOM 1564 O O . ASP A 1 190 ? 1.308 3.721 30.197 1.00 65.31 190 ASP A O 1
ATOM 1568 N N . ASN A 1 191 ? 3.273 4.099 31.212 1.00 66.75 191 ASN A N 1
ATOM 1569 C CA . ASN A 1 191 ? 3.092 5.533 31.422 1.00 66.75 191 ASN A CA 1
ATOM 1570 C C . ASN A 1 191 ? 3.820 6.427 30.409 1.00 66.75 191 ASN A C 1
ATOM 1572 O O . ASN A 1 191 ? 3.774 7.652 30.542 1.00 66.75 191 ASN A O 1
ATOM 1576 N N . SER A 1 192 ? 4.470 5.858 29.394 1.00 79.75 192 SER A N 1
ATOM 1577 C CA . SER A 1 192 ? 5.211 6.640 28.403 1.00 79.75 192 SER A CA 1
ATOM 1578 C C . SER A 1 192 ? 4.305 7.603 27.625 1.00 79.75 192 SER A C 1
ATOM 1580 O O . SER A 1 192 ? 3.192 7.265 27.211 1.00 79.75 192 SER A O 1
ATOM 1582 N N . GLN A 1 193 ? 4.808 8.817 27.381 1.00 81.81 193 GLN A N 1
ATOM 1583 C CA . GLN A 1 193 ? 4.111 9.810 26.559 1.00 81.81 193 GLN A CA 1
ATOM 1584 C C . GLN A 1 193 ? 3.845 9.275 25.143 1.00 81.81 193 GLN A C 1
ATOM 1586 O O . GLN A 1 193 ? 2.759 9.470 24.609 1.00 81.81 193 GLN A O 1
ATOM 1591 N N . GLU A 1 194 ? 4.787 8.510 24.581 1.00 80.25 194 GLU A N 1
ATOM 1592 C CA . GLU A 1 194 ? 4.642 7.882 23.262 1.00 80.25 194 GLU A CA 1
ATOM 1593 C C . GLU A 1 194 ? 3.419 6.956 23.188 1.00 80.25 194 GLU A C 1
ATOM 1595 O O . GLU A 1 194 ? 2.680 6.988 22.206 1.00 80.25 194 GLU A O 1
ATOM 1600 N N . LEU A 1 195 ? 3.164 6.155 24.233 1.00 81.38 195 LEU A N 1
ATOM 1601 C CA . LEU A 1 195 ? 1.980 5.298 24.288 1.00 81.38 195 LEU A CA 1
ATOM 1602 C C . LEU A 1 195 ? 0.691 6.128 24.337 1.00 81.38 195 LEU A C 1
ATOM 1604 O O . LEU A 1 195 ? -0.266 5.808 23.633 1.00 81.38 195 LEU A O 1
ATOM 1608 N N . ARG A 1 196 ? 0.658 7.204 25.133 1.00 83.75 196 ARG A N 1
ATOM 1609 C CA . ARG A 1 196 ? -0.504 8.108 25.215 1.00 83.75 196 ARG A CA 1
ATOM 1610 C C . ARG A 1 196 ? -0.787 8.789 23.877 1.00 83.75 196 ARG A C 1
ATOM 1612 O O . ARG A 1 196 ? -1.953 8.911 23.493 1.00 83.75 196 ARG A O 1
ATOM 1619 N N . ASP A 1 197 ? 0.257 9.192 23.162 1.00 86.69 197 ASP A N 1
ATOM 1620 C CA . ASP A 1 197 ? 0.152 9.817 21.844 1.00 86.69 197 ASP A CA 1
ATOM 1621 C C . ASP A 1 197 ? -0.390 8.827 20.804 1.00 86.69 197 ASP A C 1
ATOM 1623 O O . ASP A 1 197 ? -1.350 9.139 20.091 1.00 86.69 197 ASP A O 1
ATOM 1627 N N . ASP A 1 198 ? 0.154 7.605 20.775 1.00 86.81 198 ASP A N 1
ATOM 1628 C CA . ASP A 1 198 ? -0.304 6.534 19.887 1.00 86.81 198 ASP A CA 1
ATOM 1629 C C . ASP A 1 198 ? -1.774 6.166 20.183 1.00 86.81 198 ASP A C 1
ATOM 1631 O O . ASP A 1 198 ? -2.603 6.117 19.269 1.00 86.81 198 ASP A O 1
ATOM 1635 N N . LEU A 1 199 ? -2.151 5.994 21.458 1.00 88.25 199 LEU A N 1
ATOM 1636 C CA . LEU A 1 199 ? -3.540 5.731 21.865 1.00 88.25 199 LEU A CA 1
ATOM 1637 C C . LEU A 1 199 ? -4.480 6.883 21.484 1.00 88.25 199 LEU A C 1
ATOM 1639 O O . LEU A 1 199 ? -5.584 6.638 20.995 1.00 88.25 199 LEU A O 1
ATOM 1643 N N . THR A 1 200 ? -4.046 8.135 21.643 1.00 89.81 200 THR A N 1
ATOM 1644 C CA . THR A 1 200 ? -4.816 9.317 21.224 1.00 89.81 200 THR A CA 1
ATOM 1645 C C . THR A 1 200 ? -5.036 9.322 19.713 1.00 89.81 200 THR A C 1
ATOM 1647 O O . THR A 1 200 ? -6.138 9.620 19.243 1.00 89.81 200 THR A O 1
ATOM 1650 N N . GLN A 1 201 ? -4.019 8.961 18.930 1.00 89.38 201 GLN A N 1
ATOM 1651 C CA . GLN A 1 201 ? -4.133 8.858 17.479 1.00 89.38 201 GLN A CA 1
ATOM 1652 C C . GLN A 1 201 ? -5.084 7.728 17.060 1.00 89.38 201 GLN A C 1
ATOM 1654 O O . GLN A 1 201 ? -5.940 7.940 16.198 1.00 89.38 201 GLN A O 1
ATOM 1659 N N . ILE A 1 202 ? -5.002 6.558 17.702 1.00 91.00 202 ILE A N 1
ATOM 1660 C CA . ILE A 1 202 ? -5.936 5.447 17.466 1.00 91.00 202 ILE A CA 1
ATOM 1661 C C . ILE A 1 202 ? -7.367 5.864 17.826 1.00 91.00 202 ILE A C 1
ATOM 1663 O O . ILE A 1 202 ? -8.285 5.613 17.047 1.00 91.00 202 ILE A O 1
ATOM 1667 N N . ARG A 1 203 ? -7.565 6.569 18.948 1.00 89.88 203 ARG A N 1
ATOM 1668 C CA . ARG A 1 203 ? -8.874 7.099 19.366 1.00 89.88 203 ARG A CA 1
ATOM 1669 C C . ARG A 1 203 ? -9.474 8.032 18.316 1.00 89.88 203 ARG A C 1
ATOM 1671 O O . ARG A 1 203 ? -10.664 7.939 18.037 1.00 89.88 203 ARG A O 1
ATOM 1678 N N . LYS A 1 204 ? -8.658 8.897 17.701 1.00 90.12 204 LYS A N 1
ATOM 1679 C CA . LYS A 1 204 ? -9.091 9.788 16.608 1.00 90.12 204 LYS A CA 1
ATOM 1680 C C . LYS A 1 204 ? -9.532 9.006 15.370 1.00 90.12 204 LYS A C 1
ATOM 1682 O O . LYS A 1 204 ? -10.618 9.257 14.856 1.00 90.12 204 LYS A O 1
ATOM 1687 N N . ILE A 1 205 ? -8.741 8.015 14.948 1.00 90.25 205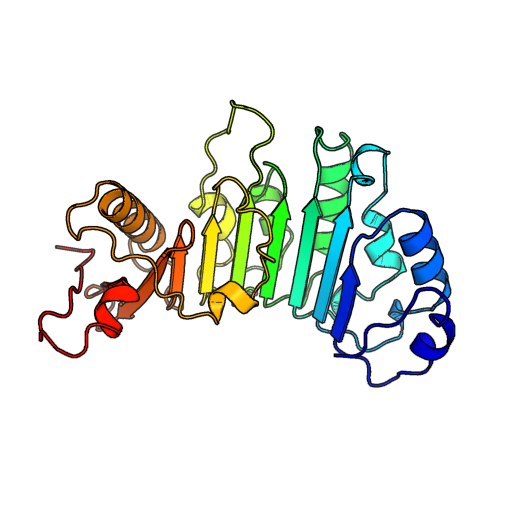 ILE A N 1
ATOM 1688 C CA . ILE A 1 205 ? -9.082 7.134 13.816 1.00 90.25 205 ILE A CA 1
ATOM 1689 C C . ILE A 1 205 ? -10.405 6.410 14.086 1.00 90.25 205 ILE A C 1
ATOM 1691 O O . ILE A 1 205 ? -11.281 6.373 13.228 1.00 90.25 205 ILE A O 1
ATOM 1695 N N . LEU A 1 206 ? -10.561 5.857 15.288 1.00 90.00 206 LEU A N 1
ATOM 1696 C CA . LEU A 1 206 ? -11.712 5.047 15.682 1.00 90.00 206 LEU A CA 1
ATOM 169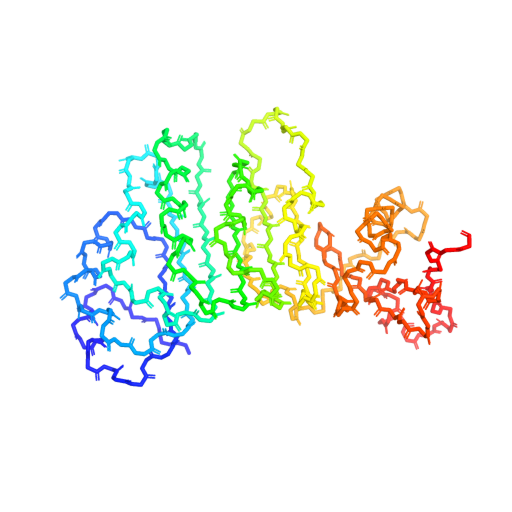7 C C . LEU A 1 206 ? -12.912 5.856 16.179 1.00 90.00 206 LEU A C 1
ATOM 1699 O O . LEU A 1 206 ? -13.877 5.262 16.652 1.00 90.00 206 LEU A O 1
ATOM 1703 N N . ARG A 1 207 ? -12.872 7.190 16.105 1.00 85.44 207 ARG A N 1
ATOM 1704 C CA . ARG A 1 207 ? -13.934 8.045 16.639 1.00 85.44 207 ARG A CA 1
ATOM 1705 C C . ARG A 1 207 ? -15.277 7.717 15.974 1.00 85.44 207 ARG A C 1
ATOM 1707 O O . ARG A 1 207 ? -15.397 7.731 14.749 1.00 85.44 207 ARG A O 1
ATOM 1714 N N . GLY A 1 208 ? -16.299 7.470 16.795 1.00 80.56 208 GLY A N 1
ATOM 1715 C CA . GLY A 1 208 ? -17.629 7.071 16.329 1.00 80.56 208 GLY A CA 1
ATOM 1716 C C . GLY A 1 208 ? -17.647 5.638 15.786 1.00 80.56 208 GLY A C 1
ATOM 1717 O O . GLY A 1 208 ? -17.019 4.746 16.342 1.00 80.56 208 GLY A O 1
ATOM 1718 N N . THR A 1 209 ? -18.369 5.404 14.686 1.00 82.06 209 THR A N 1
ATOM 1719 C CA . THR A 1 209 ? -18.475 4.080 14.037 1.00 82.06 209 THR A CA 1
ATOM 1720 C C . THR A 1 209 ? -17.522 3.909 12.849 1.00 82.06 209 THR A C 1
ATOM 1722 O O . THR A 1 209 ? -17.752 3.050 11.994 1.00 82.06 209 THR A O 1
ATOM 1725 N N . ARG A 1 210 ? -16.476 4.741 12.756 1.00 90.44 210 ARG A N 1
ATOM 1726 C CA . ARG A 1 210 ? -15.492 4.688 11.666 1.00 90.44 210 ARG A CA 1
ATOM 1727 C C . ARG A 1 210 ? -14.637 3.424 11.777 1.00 90.44 210 ARG A C 1
ATOM 1729 O O . ARG A 1 210 ? -14.370 2.917 12.868 1.00 90.44 210 ARG A O 1
ATOM 1736 N N . PHE A 1 211 ? -14.185 2.921 10.631 1.00 94.19 211 PHE A N 1
ATOM 1737 C CA . PHE A 1 211 ? -13.292 1.760 10.537 1.00 94.19 211 PHE A CA 1
ATOM 1738 C C . PHE A 1 211 ? -13.788 0.489 11.262 1.00 94.19 211 PHE A C 1
ATOM 1740 O O . PHE A 1 211 ? -13.039 -0.110 12.044 1.00 94.19 211 PHE A O 1
ATOM 1747 N N . PRO A 1 212 ? -15.027 0.017 11.009 1.00 93.88 212 PRO A N 1
ATOM 1748 C CA . PRO A 1 212 ? -15.611 -1.115 11.734 1.00 93.88 212 PRO A CA 1
ATOM 1749 C C . PRO A 1 212 ? -14.812 -2.418 11.582 1.00 93.88 212 PRO A C 1
ATOM 1751 O O . PRO A 1 212 ? -14.812 -3.240 12.494 1.00 93.88 212 PRO A O 1
ATOM 1754 N N . GLN A 1 213 ? -14.101 -2.600 10.462 1.00 95.56 213 GLN A N 1
ATOM 1755 C CA . GLN A 1 213 ? -13.305 -3.805 10.193 1.00 95.56 213 GLN A CA 1
ATOM 1756 C C . GLN A 1 213 ? -11.849 -3.717 10.678 1.00 95.56 213 GLN A C 1
ATOM 1758 O O . GLN A 1 213 ? -11.120 -4.711 10.589 1.00 95.56 213 GLN A O 1
ATOM 1763 N N . LEU A 1 214 ? -11.407 -2.556 11.175 1.00 95.88 214 LEU A N 1
ATOM 1764 C CA . LEU A 1 214 ? -10.028 -2.349 11.609 1.00 95.88 214 LEU A CA 1
ATOM 1765 C C . LEU A 1 214 ? -9.771 -3.150 12.883 1.00 95.88 214 LEU A C 1
ATOM 1767 O O . LEU A 1 214 ? -10.422 -2.938 13.905 1.00 95.88 214 LEU A O 1
ATOM 1771 N N . ARG A 1 215 ? -8.822 -4.082 12.789 1.00 94.62 215 ARG A N 1
ATOM 1772 C CA . ARG A 1 215 ? -8.453 -5.025 13.856 1.00 94.62 215 ARG A CA 1
ATOM 1773 C C . ARG A 1 215 ? -7.007 -4.878 14.314 1.00 94.62 215 ARG A C 1
ATOM 1775 O O . ARG A 1 215 ? -6.656 -5.372 15.379 1.00 94.62 215 ARG A O 1
ATOM 1782 N N . GLN A 1 216 ? -6.172 -4.225 13.507 1.00 93.50 216 GLN A N 1
ATOM 1783 C CA . GLN A 1 216 ? -4.755 -4.039 13.789 1.00 93.50 216 GLN A CA 1
ATOM 1784 C C . GLN A 1 216 ? -4.292 -2.662 13.320 1.00 93.50 216 GLN A C 1
ATOM 1786 O O . GLN A 1 216 ? -4.543 -2.271 12.175 1.00 93.50 216 GLN A O 1
ATOM 1791 N N . VAL A 1 217 ? -3.568 -1.967 14.191 1.00 92.31 217 VAL A N 1
ATOM 1792 C CA . VAL A 1 217 ? -2.884 -0.713 13.884 1.00 92.31 217 VAL A CA 1
ATOM 1793 C C . VAL A 1 217 ? -1.433 -0.836 14.319 1.00 92.31 217 VAL A C 1
ATOM 1795 O O . VAL A 1 217 ? -1.153 -1.246 15.439 1.00 92.31 217 VAL A O 1
ATOM 1798 N N . VAL A 1 218 ? -0.505 -0.485 13.439 1.00 89.81 218 VAL A N 1
ATOM 1799 C CA . VAL A 1 218 ? 0.916 -0.383 13.749 1.00 89.81 218 VAL A CA 1
ATOM 1800 C C . VAL A 1 218 ? 1.324 1.077 13.622 1.00 89.81 218 VAL A C 1
ATOM 1802 O O . VAL A 1 218 ? 1.410 1.591 12.508 1.00 89.81 218 VAL A O 1
ATOM 1805 N N . LEU A 1 219 ? 1.558 1.747 14.746 1.00 87.56 219 LEU A N 1
ATOM 1806 C CA . LEU A 1 219 ? 2.037 3.127 14.786 1.00 87.56 219 LEU A CA 1
ATOM 1807 C C . LEU A 1 219 ? 3.507 3.128 15.167 1.00 87.56 219 LEU A C 1
ATOM 1809 O O . LEU A 1 219 ? 3.880 2.572 16.189 1.00 87.56 219 LEU A O 1
ATOM 1813 N N . ASN A 1 220 ? 4.358 3.720 14.330 1.00 82.75 220 ASN A N 1
ATOM 1814 C CA . ASN A 1 220 ? 5.779 3.908 14.635 1.00 82.75 220 ASN A CA 1
ATOM 1815 C C . ASN A 1 220 ? 6.506 2.621 15.069 1.00 82.75 220 ASN A C 1
ATOM 1817 O O . ASN A 1 220 ? 7.425 2.671 15.878 1.00 82.75 220 ASN A O 1
ATOM 1821 N N . GLU A 1 221 ? 6.135 1.487 14.458 1.00 80.56 221 GLU A N 1
ATOM 1822 C CA . GLU A 1 221 ? 6.648 0.135 14.754 1.00 80.56 221 GLU A CA 1
ATOM 1823 C C . GLU A 1 221 ? 6.073 -0.523 16.026 1.00 80.56 221 GLU A C 1
ATOM 1825 O O . GLU A 1 221 ? 6.443 -1.655 16.335 1.00 80.56 221 GLU A O 1
ATOM 1830 N N . CYS A 1 222 ? 5.111 0.113 16.698 1.00 82.62 222 CYS A N 1
ATOM 1831 C CA . CYS A 1 222 ? 4.335 -0.449 17.803 1.00 82.62 222 CYS A CA 1
ATOM 1832 C C . CYS A 1 222 ? 2.998 -1.001 17.308 1.00 82.62 222 CYS A C 1
ATOM 1834 O O . CYS A 1 222 ? 2.232 -0.296 16.656 1.00 82.62 222 CYS A O 1
ATOM 1836 N N . CYS A 1 223 ? 2.725 -2.274 17.599 1.00 86.62 223 CYS A N 1
ATOM 1837 C CA . CYS A 1 223 ? 1.513 -2.962 17.159 1.00 86.62 223 CYS A CA 1
ATOM 1838 C C . CYS A 1 223 ? 0.426 -2.916 18.235 1.00 86.62 223 CYS A C 1
ATOM 1840 O O . CYS A 1 223 ? 0.683 -3.213 19.400 1.00 86.62 223 CYS A O 1
ATOM 1842 N N . TYR A 1 224 ? -0.798 -2.632 17.806 1.00 88.62 224 TYR A N 1
ATOM 1843 C CA . TYR A 1 224 ? -2.000 -2.548 18.618 1.00 88.62 224 TYR A CA 1
ATOM 1844 C C . TYR A 1 224 ? -3.115 -3.365 17.971 1.00 88.62 224 TYR A C 1
ATOM 1846 O O . TYR A 1 224 ? -3.351 -3.270 16.762 1.00 88.62 224 TYR A O 1
ATOM 1854 N N . PHE A 1 225 ? -3.826 -4.144 18.777 1.00 91.12 225 PHE A N 1
ATOM 1855 C CA . PHE A 1 225 ? -5.025 -4.862 18.368 1.00 91.12 225 PHE A CA 1
ATOM 1856 C C . PHE A 1 225 ? -6.271 -4.128 18.839 1.00 91.12 225 PHE A C 1
ATOM 1858 O O . PHE A 1 225 ? -6.297 -3.571 19.934 1.00 91.12 225 PHE A O 1
ATOM 1865 N N . ILE A 1 226 ? -7.311 -4.145 18.010 1.00 91.69 226 ILE A N 1
ATOM 1866 C CA . ILE A 1 226 ? -8.601 -3.536 18.334 1.00 91.69 226 ILE A CA 1
ATOM 1867 C C . ILE A 1 226 ? -9.584 -4.655 18.646 1.00 91.69 226 ILE A C 1
ATOM 1869 O O . ILE A 1 226 ? -9.915 -5.461 17.773 1.00 91.69 226 ILE A O 1
ATOM 1873 N N . LYS A 1 227 ? -10.063 -4.688 19.888 1.00 91.06 227 LYS A N 1
ATOM 1874 C CA . LYS A 1 227 ? -11.142 -5.573 20.327 1.00 91.06 227 LYS A CA 1
ATOM 1875 C C . LYS A 1 227 ? -12.440 -4.778 20.379 1.00 91.06 227 LYS A C 1
ATOM 1877 O O . LYS A 1 227 ? -12.480 -3.672 20.912 1.00 91.06 227 LYS A O 1
ATOM 1882 N N . ARG A 1 228 ? -13.506 -5.335 19.809 1.00 89.00 228 ARG A N 1
ATOM 1883 C CA . ARG A 1 228 ? -14.837 -4.718 19.790 1.00 89.00 228 ARG A CA 1
ATOM 1884 C C . ARG A 1 228 ? -15.821 -5.698 20.406 1.00 89.00 228 ARG A C 1
ATOM 1886 O O . ARG A 1 228 ? -16.076 -6.741 19.815 1.00 89.00 228 ARG A O 1
ATOM 1893 N N . HIS A 1 229 ? -16.354 -5.366 21.577 1.00 82.56 229 HIS A N 1
ATOM 1894 C CA . HIS A 1 229 ? -17.439 -6.135 22.197 1.00 82.56 229 HIS A CA 1
ATOM 1895 C C . HIS A 1 229 ? -18.810 -5.582 21.787 1.00 82.56 229 HIS A C 1
ATOM 1897 O O . HIS A 1 229 ? -19.774 -6.329 21.657 1.00 82.56 229 HIS A O 1
ATOM 1903 N N . SER A 1 230 ? -18.885 -4.275 21.527 1.00 78.94 230 SER A N 1
ATOM 1904 C CA . SER A 1 230 ? -20.045 -3.585 20.960 1.00 78.94 230 SER A CA 1
ATOM 1905 C C . SER A 1 230 ? -19.573 -2.366 20.152 1.00 78.94 230 SER A C 1
ATOM 1907 O O . SER A 1 230 ? -18.369 -2.137 20.010 1.00 78.94 230 SER A O 1
ATOM 1909 N N . LYS A 1 231 ? -20.505 -1.571 19.606 1.00 72.62 231 LYS A N 1
ATOM 1910 C CA . LYS A 1 231 ? -20.168 -0.297 18.938 1.00 72.62 231 LYS A CA 1
ATOM 1911 C C . LYS A 1 231 ? -19.548 0.730 19.895 1.00 72.62 231 LYS A C 1
ATOM 1913 O O . LYS A 1 231 ? -18.775 1.565 19.446 1.00 72.62 231 LYS A O 1
ATOM 1918 N N . GLU A 1 232 ? -19.877 0.643 21.179 1.00 76.06 232 GLU A N 1
ATOM 1919 C CA . GLU A 1 232 ? -19.453 1.584 22.224 1.00 76.06 232 GLU A CA 1
ATOM 1920 C C . GLU A 1 232 ? -18.283 1.029 23.052 1.00 76.06 232 GLU A C 1
ATOM 1922 O O . GLU A 1 232 ? -17.483 1.787 23.588 1.00 76.06 232 GLU A O 1
ATOM 1927 N N . ASN A 1 233 ? -18.116 -0.298 23.077 1.00 82.75 233 ASN A N 1
ATOM 1928 C CA . ASN A 1 233 ? -17.066 -0.979 23.831 1.00 82.75 233 ASN A CA 1
ATOM 1929 C C . ASN A 1 233 ? -15.923 -1.401 22.908 1.00 82.75 233 ASN A C 1
ATOM 1931 O O . ASN A 1 233 ? -15.886 -2.528 22.391 1.00 82.75 233 ASN A O 1
ATOM 1935 N N . ILE A 1 234 ? -15.000 -0.461 22.699 1.00 86.44 234 ILE A N 1
ATOM 1936 C CA . ILE A 1 234 ? -13.809 -0.628 21.868 1.00 86.44 234 ILE A CA 1
ATOM 1937 C C . ILE A 1 234 ? -12.572 -0.534 22.759 1.00 86.44 234 ILE A C 1
ATOM 1939 O O . ILE A 1 234 ? -12.322 0.495 23.390 1.00 86.44 234 ILE A O 1
ATOM 1943 N N . TYR A 1 235 ? -11.784 -1.604 22.752 1.00 88.19 235 TYR A N 1
ATOM 1944 C CA . TYR A 1 235 ? -10.548 -1.713 23.511 1.00 88.19 235 TYR A CA 1
ATOM 1945 C C . TYR A 1 235 ? -9.356 -1.765 22.569 1.00 88.19 235 TYR A C 1
ATOM 1947 O O . TYR A 1 235 ? -9.390 -2.429 21.527 1.00 88.19 235 TYR A O 1
ATOM 1955 N N . VAL A 1 236 ? -8.286 -1.088 22.963 1.00 87.81 236 VAL A N 1
ATOM 1956 C CA . VAL A 1 236 ? -6.988 -1.176 22.299 1.00 87.81 236 VAL A CA 1
ATOM 1957 C C . VAL A 1 236 ? -6.053 -1.980 23.183 1.00 87.81 236 VAL A C 1
ATOM 1959 O O . VAL A 1 236 ? -5.877 -1.658 24.356 1.00 87.81 236 VAL A O 1
ATOM 1962 N N . VAL A 1 237 ? -5.460 -3.024 22.610 1.00 87.19 237 VAL A N 1
ATOM 1963 C CA . VAL A 1 237 ? -4.526 -3.918 23.299 1.00 87.19 237 VAL A CA 1
ATOM 1964 C C . VAL A 1 237 ? -3.163 -3.817 22.620 1.00 87.19 237 VAL A C 1
ATOM 1966 O O . VAL A 1 237 ? -3.013 -4.280 21.483 1.00 87.19 237 VAL A O 1
ATOM 1969 N N . PRO A 1 238 ? -2.167 -3.195 23.267 1.00 82.19 238 PRO A N 1
ATOM 1970 C CA . PRO A 1 238 ? -0.790 -3.215 22.792 1.00 82.19 238 PRO A CA 1
ATOM 1971 C C . PRO A 1 238 ? -0.263 -4.652 22.663 1.00 82.19 238 PRO A C 1
ATOM 1973 O O . PRO A 1 238 ? -0.533 -5.516 23.488 1.00 82.19 238 PRO A O 1
ATOM 1976 N N . CYS A 1 239 ? 0.499 -4.951 21.616 1.00 75.19 239 CYS A N 1
ATOM 1977 C CA . CYS A 1 239 ? 0.948 -6.318 21.343 1.00 75.19 239 CYS A CA 1
ATOM 1978 C C . CYS A 1 239 ? 1.922 -6.873 22.404 1.00 75.19 239 CYS A C 1
ATOM 1980 O O . CYS A 1 239 ? 2.014 -8.086 22.588 1.00 75.19 239 CYS A O 1
ATOM 1982 N N . ASN A 1 240 ? 2.651 -6.002 23.102 1.00 65.38 240 ASN A N 1
ATOM 1983 C CA . ASN A 1 240 ? 3.599 -6.363 24.159 1.00 65.38 240 ASN A CA 1
ATOM 1984 C C . ASN A 1 240 ? 2.920 -6.964 25.403 1.00 65.38 240 ASN A C 1
ATOM 1986 O O . ASN A 1 240 ? 3.541 -7.783 26.075 1.00 65.38 240 ASN A O 1
ATOM 1990 N N . THR A 1 241 ? 1.653 -6.640 25.676 1.00 55.69 241 THR A N 1
ATOM 1991 C CA . THR A 1 241 ? 0.921 -7.145 26.856 1.00 55.69 241 THR A CA 1
ATOM 1992 C C . THR A 1 241 ? 0.350 -8.548 26.641 1.00 55.69 241 THR A C 1
ATOM 1994 O O . THR A 1 241 ? 0.056 -9.257 27.595 1.00 55.69 241 THR A O 1
ATOM 1997 N N . ILE A 1 242 ? 0.264 -9.000 25.385 1.00 53.44 242 ILE A N 1
ATOM 1998 C CA . ILE A 1 242 ? -0.174 -10.359 25.026 1.00 53.44 242 ILE A CA 1
ATOM 1999 C C . ILE A 1 242 ? 0.952 -11.383 25.265 1.00 53.44 242 ILE A C 1
ATOM 2001 O O . ILE A 1 242 ? 0.686 -12.564 25.470 1.00 53.44 242 ILE A O 1
ATOM 2005 N N . MET A 1 243 ? 2.215 -10.940 25.259 1.00 44.97 243 MET A N 1
ATOM 2006 C CA . MET A 1 243 ? 3.391 -11.809 25.417 1.00 44.97 243 MET A CA 1
ATOM 2007 C C . MET A 1 243 ? 3.950 -11.875 26.846 1.00 44.97 243 MET A C 1
ATOM 2009 O O . MET A 1 243 ? 4.862 -12.663 27.094 1.00 44.97 243 MET A O 1
ATOM 2013 N N . SER A 1 244 ? 3.428 -11.095 27.800 1.00 46.50 244 SER A N 1
ATOM 2014 C CA . SER A 1 244 ? 3.812 -11.196 29.214 1.00 46.50 244 SER A CA 1
ATOM 2015 C C . SER A 1 244 ? 2.973 -12.263 29.923 1.00 46.50 244 SER A C 1
ATOM 2017 O O . SER A 1 244 ? 2.132 -11.965 30.767 1.00 46.50 244 SER A O 1
ATOM 2019 N N . THR A 1 245 ? 3.188 -13.529 29.582 1.00 41.44 245 THR A N 1
ATOM 2020 C CA . THR A 1 245 ? 2.411 -14.678 30.081 1.00 41.44 245 THR A CA 1
ATOM 2021 C C . THR A 1 245 ? 2.570 -15.009 31.572 1.00 41.44 245 THR A C 1
ATOM 2023 O O . THR A 1 245 ? 2.148 -16.085 31.965 1.00 41.44 245 THR A O 1
ATOM 2026 N N . ASN A 1 246 ? 3.106 -14.128 32.427 1.00 39.66 246 ASN A N 1
ATOM 2027 C CA . ASN A 1 246 ? 3.276 -14.440 33.857 1.00 39.66 246 ASN A CA 1
ATOM 2028 C C . ASN A 1 246 ? 2.640 -13.454 34.850 1.00 39.66 246 ASN A C 1
ATOM 2030 O O . ASN A 1 246 ? 2.679 -13.743 36.037 1.00 39.66 246 ASN A O 1
ATOM 2034 N N . ASN A 1 247 ? 2.013 -12.354 34.418 1.00 40.91 247 ASN A N 1
ATOM 2035 C CA . ASN A 1 247 ? 1.231 -11.494 35.318 1.00 40.91 247 ASN A CA 1
ATOM 2036 C C . ASN A 1 247 ? -0.095 -11.120 34.642 1.00 40.91 247 ASN A C 1
ATOM 2038 O O . ASN A 1 247 ? -0.104 -10.455 33.612 1.00 40.91 247 ASN A O 1
ATOM 2042 N N . ASN A 1 248 ? -1.210 -11.561 35.229 1.00 36.97 248 ASN A N 1
ATOM 2043 C CA . ASN A 1 248 ? -2.584 -11.504 34.702 1.00 36.97 248 ASN A CA 1
ATOM 2044 C C . ASN A 1 248 ? -3.211 -10.095 34.588 1.00 36.97 248 ASN A C 1
ATOM 2046 O O . ASN A 1 248 ? -4.430 -9.959 34.647 1.00 36.97 248 ASN A O 1
ATOM 2050 N N . ASN A 1 249 ? -2.419 -9.048 34.367 1.00 42.41 249 ASN A N 1
ATOM 2051 C CA . ASN A 1 249 ? -2.938 -7.713 34.085 1.00 42.41 249 ASN A CA 1
ATOM 2052 C C . ASN A 1 249 ? -2.801 -7.432 32.585 1.00 42.41 249 ASN A C 1
ATOM 2054 O O . ASN A 1 249 ? -1.880 -6.748 32.144 1.00 42.41 249 ASN A O 1
ATOM 2058 N N . LEU A 1 250 ? -3.718 -7.988 31.787 1.00 52.31 250 LEU A N 1
ATOM 2059 C CA . LEU A 1 250 ? -3.913 -7.553 30.403 1.00 52.31 250 LEU A CA 1
ATOM 2060 C C . LEU A 1 250 ? -4.296 -6.068 30.429 1.00 52.31 250 LEU A C 1
ATOM 2062 O O . LEU A 1 250 ? -5.401 -5.713 30.830 1.00 52.31 250 LEU A O 1
ATOM 2066 N N . LEU A 1 251 ? -3.369 -5.198 30.027 1.00 57.75 251 LEU A N 1
ATOM 2067 C CA . LEU A 1 251 ? -3.654 -3.775 29.867 1.00 57.75 251 LEU A CA 1
ATOM 2068 C C . LEU A 1 251 ? -4.526 -3.596 28.626 1.00 57.75 251 LEU A C 1
ATOM 2070 O O . LEU A 1 251 ? -4.050 -3.605 27.487 1.00 57.75 251 LEU A O 1
ATOM 2074 N N . GLU A 1 252 ? -5.824 -3.480 28.869 1.00 65.75 252 GLU A N 1
ATOM 2075 C CA . GLU A 1 252 ? -6.820 -3.120 27.874 1.00 65.75 252 GLU A CA 1
ATOM 2076 C C . GLU A 1 252 ? -7.237 -1.667 28.101 1.00 65.75 252 GLU A C 1
ATOM 2078 O O . GLU A 1 252 ? -7.705 -1.299 29.177 1.00 65.75 252 GLU A O 1
ATOM 2083 N N . TYR A 1 253 ? -7.076 -0.829 27.078 1.00 71.81 253 TYR A N 1
ATOM 2084 C CA . TYR A 1 253 ? -7.436 0.584 27.169 1.00 71.81 253 TYR A CA 1
ATOM 2085 C C . TYR A 1 253 ? -8.813 0.798 26.552 1.00 71.81 253 TYR A C 1
ATOM 2087 O O . TYR A 1 253 ? -8.983 0.622 25.342 1.00 71.81 253 TYR A O 1
ATOM 2095 N N . ASN A 1 254 ? -9.793 1.186 27.372 1.00 72.00 254 ASN A N 1
ATOM 2096 C CA . ASN A 1 254 ? -11.108 1.586 26.883 1.00 72.00 254 ASN A CA 1
ATOM 2097 C C . ASN A 1 254 ? -11.018 2.977 26.234 1.00 72.00 254 ASN A C 1
ATOM 2099 O O . ASN A 1 254 ? -10.578 3.942 26.857 1.00 72.00 254 ASN A O 1
ATOM 2103 N N . LEU A 1 255 ? -11.426 3.074 24.969 1.00 67.56 255 LEU A N 1
ATOM 2104 C CA . LEU A 1 255 ? -11.360 4.312 24.199 1.00 67.56 255 LEU A CA 1
ATOM 2105 C C . LEU A 1 255 ? -12.555 5.250 24.399 1.00 67.56 255 LEU A C 1
ATOM 2107 O O . LEU A 1 255 ? -12.560 6.315 23.788 1.00 67.56 255 LEU A O 1
ATOM 2111 N N . PHE A 1 256 ? -13.577 4.920 25.184 1.00 68.75 256 PHE A N 1
ATOM 2112 C CA . PHE A 1 256 ? -14.792 5.750 25.285 1.00 68.75 256 PHE A CA 1
ATOM 2113 C C . PHE A 1 256 ? -15.312 5.946 26.711 1.00 68.75 256 PHE A C 1
ATOM 2115 O O . PHE A 1 256 ? -16.441 6.394 26.886 1.00 68.75 256 PHE A O 1
ATOM 2122 N N . VAL A 1 257 ? -14.458 5.693 27.704 1.00 50.84 257 VAL A N 1
ATOM 2123 C CA . VAL A 1 257 ? -14.642 6.185 29.079 1.00 50.84 257 VAL A CA 1
ATOM 2124 C C . VAL A 1 257 ? -13.991 7.558 29.220 1.00 50.84 257 VAL A C 1
ATOM 2126 O O . VAL A 1 257 ? -12.966 7.808 28.524 1.00 50.84 257 VAL A O 1
#

pLDDT: mean 82.99, std 15.54, range [36.97, 98.56]

Radius of gyration: 19.64 Å; chains: 1; bounding box: 41×40×59 Å

Foldseek 3Di:
DDDDDLVRLQVVLVPQVAQEDEAEQDAQVNLVSLLVNPQQNHLHAEYAYAHAARQVVVDQPLSCVSNHQLLSYQYYAYHYHHLDDGDPCRLVSLLVSLLRNAQYAEYHYEEADDPLLSSLVSYQFQRYQEYAYEHEDNDPDDDDDDPCSNCVRNFNRHAEYEYADDHDDPPDDDDSCLRVDLDLDVDDDPPDPVVVVVLVSVLVCLPQPTNVNHQWYHYNSWIWGWDDPDSQFIWIFTSNLVPPVPDPDRDTDGSRD

Secondary structure (DSSP, 8-state):
-----GGG-GGGGG-TT--EEEEEEE-HHHHHHHHTTTGGGS---EEEEEEESGGGGT--GGGHHHHS-GGG-SEEEEEEE-SSPPPTTHHHHHHHHHHT-TT--EEEEEESS--HHHHHTTSPTT--SEEEEEEPP-SS------HHHHHTTSTTT--EEEEE-S---TT---SGGGGT---------TT-HHHHHHHHHHHHHTSTT--TT--EEEETTEEEEEEESSSS-EEEEEHHHHS-TTS-----EES--